Protein AF-A0A942FVD5-F1 (afdb_monomer)

pLDDT: mean 81.05, std 18.87, range [37.12, 98.31]

Foldseek 3Di:
DDDDDDPPPPPPPDFDDADPLVQVLLVLLVEGEPDDDQLHKDFDAPVLNLQCLPVNPVSNVVCVVVVRIDGRCVVVNVVSNVVSPSVVPCPPVSVVVSVVVNVVVVVPDPDDPVPPPPPVPPPPPPDCVVLVVPADPLSDPDDFQPPPDDDRNRRNVVVVVVVCVVVVDDPPDDDDDDCCPSVD

Solvent-accessible surface area (backbone atoms only — not comparable to full-atom values): 11339 Å² total; per-residue (Å²): 140,82,82,81,79,73,79,83,75,74,72,77,79,83,63,56,78,71,59,67,69,60,42,52,56,36,45,77,32,77,30,38,73,66,48,89,54,58,39,15,38,40,45,72,37,62,66,31,58,56,31,29,72,78,48,40,72,61,21,46,52,52,24,41,77,72,60,21,31,52,54,81,32,53,68,57,30,50,50,31,41,58,73,63,38,63,82,74,68,60,44,72,67,56,48,50,50,49,49,51,52,48,52,64,54,50,77,77,58,87,77,76,80,86,63,77,77,70,68,84,71,72,68,87,79,71,57,68,66,62,47,64,74,71,42,40,97,52,54,62,93,62,88,61,34,61,89,89,39,90,46,69,53,51,7,41,51,49,34,51,52,51,49,49,63,73,69,63,75,58,96,90,67,87,86,86,74,86,81,54,82,77,67,105

Mean predicted aligned error: 11.38 Å

Nearest PDB structures (foldseek):
  6bqc-assembly1_A-2  TM=9.038E-01  e=3.542E-11  Escherichia coli
  6gkz-assembly2_B-2  TM=8.652E-01  e=9.568E-02  Coptis japonica
  6gkv-assembly1_B  TM=5.492E-01  e=2.002E-02  Coptis japonica
  6gkz-assembly1_A  TM=6.086E-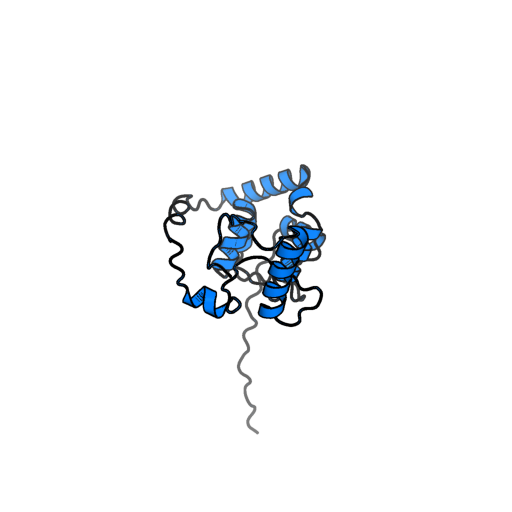01  e=5.913E-02  Coptis japonica
  7pak-assembly1_Q  TM=3.168E-01  e=5.720E+00  Mycoplasmoides pneumoniae M129

Structure (mmCIF, N/CA/C/O backbone):
data_AF-A0A942FVD5-F1
#
_entry.id   AF-A0A942FVD5-F1
#
loop_
_atom_site.group_PDB
_atom_site.id
_atom_site.type_symbol
_atom_site.label_atom_id
_atom_site.label_alt_id
_atom_site.label_comp_id
_atom_site.label_asym_id
_atom_site.label_entity_id
_atom_site.label_seq_id
_atom_site.pdbx_PDB_ins_code
_atom_site.Cartn_x
_atom_site.Cartn_y
_atom_site.Cartn_z
_atom_site.occupancy
_atom_site.B_iso_or_equiv
_atom_site.auth_seq_id
_atom_site.auth_comp_id
_atom_site.auth_asym_id
_atom_site.auth_atom_id
_atom_site.pdbx_PDB_model_num
ATOM 1 N N . MET A 1 1 ? -22.750 -18.520 -51.919 1.00 40.03 1 MET A N 1
ATOM 2 C CA . MET A 1 1 ? -21.520 -18.733 -51.126 1.00 40.03 1 MET A CA 1
ATOM 3 C C . MET A 1 1 ? -20.828 -17.390 -50.957 1.00 40.03 1 MET A C 1
ATOM 5 O O . MET A 1 1 ? -20.070 -17.007 -51.832 1.00 40.03 1 MET A O 1
ATOM 9 N N . ASN A 1 2 ? -21.139 -16.655 -49.885 1.00 37.12 2 ASN A N 1
ATOM 10 C CA . ASN A 1 2 ? -20.395 -15.452 -49.501 1.00 37.12 2 ASN A CA 1
ATOM 11 C C . ASN A 1 2 ? -19.504 -15.830 -48.321 1.00 37.12 2 ASN A C 1
ATOM 13 O O . ASN A 1 2 ? -20.011 -16.141 -47.244 1.00 37.12 2 ASN A O 1
ATOM 17 N N . ALA A 1 3 ? -18.194 -15.860 -48.553 1.00 46.66 3 ALA A N 1
ATOM 18 C CA . ALA A 1 3 ? -17.207 -16.009 -47.498 1.00 46.66 3 ALA A CA 1
ATOM 19 C C . ALA A 1 3 ? -17.216 -14.730 -46.650 1.00 46.66 3 ALA A C 1
ATOM 21 O O . ALA A 1 3 ? -16.972 -13.637 -47.160 1.00 46.66 3 ALA A O 1
ATOM 22 N N . LEU A 1 4 ? -17.548 -14.872 -45.368 1.00 46.91 4 LEU A N 1
ATOM 23 C CA . LEU A 1 4 ? -17.391 -13.819 -44.374 1.00 46.91 4 LEU A CA 1
ATOM 24 C C . LEU A 1 4 ? -15.889 -13.571 -44.205 1.00 46.91 4 LEU A C 1
ATOM 26 O O . LEU A 1 4 ? -15.156 -14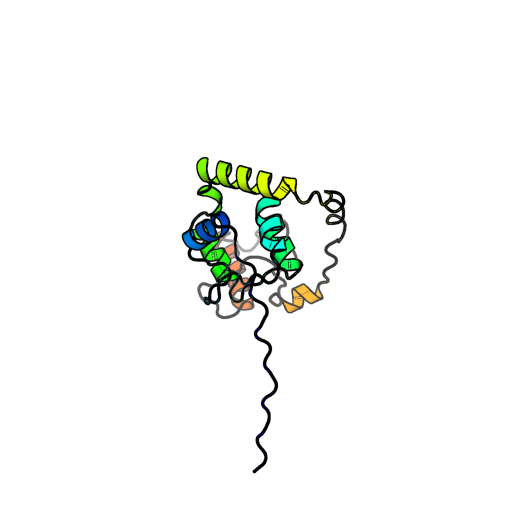.443 -43.745 1.00 46.91 4 LEU A O 1
ATOM 30 N N . VAL A 1 5 ? -15.432 -12.398 -44.633 1.00 51.31 5 VAL A N 1
ATOM 31 C CA . VAL A 1 5 ? -14.084 -11.903 -44.352 1.00 51.31 5 VAL A CA 1
ATOM 32 C C . VAL A 1 5 ? -14.036 -11.602 -42.857 1.00 51.31 5 VAL A C 1
ATOM 34 O O . VAL A 1 5 ? -14.655 -10.641 -42.401 1.00 51.31 5 VAL A O 1
ATOM 37 N N . GLU A 1 6 ? -13.354 -12.445 -42.081 1.00 51.94 6 GLU A N 1
ATOM 38 C CA . GLU A 1 6 ? -13.073 -12.127 -40.683 1.00 51.94 6 GLU A CA 1
ATOM 39 C C . GLU A 1 6 ? -12.233 -10.841 -40.610 1.00 51.94 6 GLU A C 1
ATOM 41 O O . GLU A 1 6 ? -11.267 -10.693 -41.369 1.00 51.94 6 GLU A O 1
ATOM 46 N N . PRO A 1 7 ? -12.572 -9.890 -39.722 1.00 54.78 7 PRO A N 1
ATOM 47 C CA . PRO A 1 7 ? -11.775 -8.690 -39.548 1.00 54.78 7 PRO A CA 1
ATOM 48 C C . PRO A 1 7 ? -10.376 -9.090 -39.082 1.00 54.78 7 PRO A C 1
ATOM 50 O O . PRO A 1 7 ? -10.216 -9.803 -38.091 1.00 54.78 7 PRO A O 1
ATOM 53 N N . ASN A 1 8 ? -9.374 -8.617 -39.821 1.00 50.22 8 ASN A N 1
ATOM 54 C CA . ASN A 1 8 ? -7.954 -8.771 -39.538 1.00 50.22 8 ASN A CA 1
ATOM 55 C C . ASN A 1 8 ? -7.665 -8.340 -38.087 1.00 50.22 8 ASN A C 1
ATOM 57 O O . ASN A 1 8 ? -7.538 -7.148 -37.799 1.00 50.22 8 ASN A O 1
ATOM 61 N N . ARG A 1 9 ? -7.625 -9.301 -37.154 1.00 56.75 9 ARG A N 1
ATOM 62 C CA . ARG A 1 9 ? -7.226 -9.061 -35.766 1.00 56.75 9 ARG A CA 1
ATOM 63 C C . ARG A 1 9 ? -5.734 -8.771 -35.783 1.00 56.75 9 ARG A C 1
ATOM 65 O O . ARG A 1 9 ? -4.917 -9.686 -35.757 1.00 56.75 9 ARG A O 1
ATOM 72 N N . VAL A 1 10 ? -5.390 -7.489 -35.856 1.00 57.34 10 VAL A N 1
ATOM 73 C CA . VAL A 1 10 ? -4.024 -7.017 -35.633 1.00 57.34 10 VAL A CA 1
ATOM 74 C C . VAL A 1 10 ? -3.590 -7.566 -34.276 1.00 57.34 10 VAL A C 1
ATOM 76 O O . VAL A 1 10 ? -4.219 -7.271 -33.259 1.00 57.34 10 VAL A O 1
ATOM 79 N N . ALA A 1 11 ? -2.573 -8.431 -34.273 1.00 59.69 11 ALA A N 1
ATOM 80 C CA . ALA A 1 11 ? -2.024 -8.974 -33.040 1.00 59.69 11 ALA A CA 1
ATOM 81 C C . ALA A 1 11 ? -1.648 -7.805 -32.113 1.00 59.69 11 ALA A C 1
ATOM 83 O O . ALA A 1 11 ? -1.104 -6.808 -32.603 1.00 59.69 11 ALA A O 1
ATOM 84 N N . PRO A 1 12 ? -1.946 -7.886 -30.804 1.00 61.91 12 PRO A N 1
ATOM 85 C CA . PRO A 1 12 ? -1.558 -6.832 -29.883 1.00 61.91 12 PRO A CA 1
ATOM 86 C C . PRO A 1 12 ? -0.047 -6.591 -30.000 1.00 61.91 12 PRO A C 1
ATOM 88 O O . PRO A 1 12 ? 0.708 -7.553 -30.195 1.00 61.91 12 PRO A O 1
ATOM 91 N N . PRO A 1 13 ? 0.404 -5.327 -29.926 1.00 67.81 13 PRO A N 1
ATOM 92 C CA . PRO A 1 13 ? 1.817 -5.007 -30.054 1.00 67.81 13 PRO A CA 1
ATOM 93 C C . PRO A 1 13 ? 2.631 -5.835 -29.058 1.00 67.81 13 PRO A C 1
ATOM 95 O O . PRO A 1 13 ? 2.217 -6.051 -27.915 1.00 67.81 13 PRO A O 1
ATOM 98 N N . ALA A 1 14 ? 3.784 -6.328 -29.511 1.00 80.44 14 ALA A N 1
ATOM 99 C CA . ALA A 1 14 ? 4.667 -7.124 -28.674 1.00 80.44 14 ALA A CA 1
ATOM 100 C C . ALA A 1 14 ? 5.055 -6.323 -27.423 1.00 80.44 14 ALA A C 1
ATOM 102 O O . ALA A 1 14 ? 5.514 -5.183 -27.521 1.00 80.44 14 ALA A O 1
ATOM 103 N N . ARG A 1 15 ? 4.863 -6.923 -26.244 1.00 87.31 15 ARG A N 1
ATOM 104 C CA . ARG A 1 15 ? 5.172 -6.257 -24.977 1.00 87.31 15 ARG A CA 1
ATOM 105 C C . ARG A 1 15 ? 6.680 -6.014 -24.844 1.00 87.31 15 ARG A C 1
ATOM 107 O O . ARG A 1 15 ? 7.475 -6.877 -25.240 1.00 87.31 15 ARG A O 1
ATOM 114 N N . PRO A 1 16 ? 7.086 -4.872 -24.264 1.00 92.56 16 PRO A N 1
ATOM 115 C CA . PRO A 1 16 ? 8.488 -4.576 -24.019 1.00 92.56 16 PRO A CA 1
ATOM 116 C C . PRO A 1 16 ? 9.088 -5.620 -23.077 1.00 92.56 16 PRO A C 1
ATOM 118 O O . PRO A 1 16 ? 8.464 -6.027 -22.099 1.00 92.56 16 PRO A O 1
ATOM 121 N N . GLN A 1 17 ? 10.306 -6.061 -23.380 1.00 93.31 17 GLN A N 1
ATOM 122 C CA . GLN A 1 17 ? 10.987 -7.088 -22.598 1.00 93.31 17 GLN A CA 1
ATOM 123 C C . GLN A 1 17 ? 11.731 -6.472 -21.405 1.00 93.31 17 GLN A C 1
ATOM 125 O O . GLN A 1 17 ? 12.344 -5.409 -21.555 1.00 93.31 17 GLN A O 1
ATOM 130 N N . PRO A 1 18 ? 11.713 -7.125 -20.230 1.00 93.00 18 PRO A N 1
ATOM 131 C CA . PRO A 1 18 ? 12.424 -6.639 -19.057 1.00 93.00 18 PRO A CA 1
ATOM 132 C C . PRO A 1 18 ? 13.946 -6.750 -19.239 1.00 93.00 18 PRO A C 1
ATOM 134 O O . PRO A 1 18 ? 14.435 -7.744 -19.782 1.00 93.00 18 PRO A O 1
ATOM 137 N N . PRO A 1 19 ? 14.729 -5.795 -18.708 1.00 91.31 19 PRO A N 1
ATOM 138 C CA . PRO A 1 19 ? 16.149 -6.005 -18.458 1.00 91.31 19 PRO A CA 1
ATOM 139 C C . PRO A 1 19 ? 16.369 -7.275 -17.627 1.00 91.31 19 PRO A C 1
ATOM 141 O O . PRO A 1 19 ? 15.632 -7.518 -16.667 1.00 91.31 19 PRO A O 1
ATOM 144 N N . LEU A 1 20 ? 17.410 -8.050 -17.955 1.00 87.69 20 LEU A N 1
ATOM 145 C CA . LEU A 1 20 ? 17.690 -9.353 -17.332 1.00 87.69 20 LEU A CA 1
ATOM 146 C C . LEU A 1 20 ? 17.700 -9.277 -15.799 1.00 87.69 20 LEU A C 1
ATOM 148 O O . LEU A 1 20 ? 17.115 -10.117 -15.128 1.00 87.69 20 LEU A O 1
ATOM 152 N N . LEU A 1 21 ? 18.286 -8.213 -15.250 1.00 84.38 21 LEU A N 1
ATOM 153 C CA . LEU A 1 21 ? 18.352 -7.972 -13.812 1.00 84.38 21 LEU A CA 1
ATOM 154 C C . LEU A 1 21 ? 16.969 -7.862 -13.149 1.00 84.38 21 LEU A C 1
ATOM 156 O O . LEU A 1 21 ? 16.758 -8.418 -12.074 1.00 84.38 21 LEU A O 1
ATOM 160 N N . LEU A 1 22 ? 16.027 -7.149 -13.778 1.00 88.88 22 LEU A N 1
ATOM 161 C CA . LEU A 1 22 ? 14.662 -7.025 -13.263 1.00 88.88 22 LEU A CA 1
ATOM 162 C C . LEU A 1 22 ? 13.908 -8.347 -13.403 1.00 88.88 22 LEU A C 1
ATOM 164 O O . LEU A 1 22 ? 13.191 -8.735 -12.481 1.00 88.88 22 LEU A O 1
ATOM 168 N N . ALA A 1 23 ? 14.102 -9.049 -14.521 1.00 91.75 23 ALA A N 1
ATOM 169 C CA . ALA A 1 23 ? 13.513 -10.363 -14.744 1.00 91.75 23 ALA A CA 1
ATOM 170 C C . ALA A 1 23 ? 13.969 -11.376 -13.682 1.00 91.75 23 ALA A C 1
ATOM 172 O O . ALA A 1 23 ? 13.131 -12.030 -13.068 1.00 91.75 23 ALA A O 1
ATOM 173 N N . GLU A 1 24 ? 15.274 -11.463 -13.415 1.00 88.56 24 GLU A N 1
ATOM 174 C CA . GLU A 1 24 ? 15.856 -12.352 -12.403 1.00 88.56 24 GLU A CA 1
ATOM 175 C C . GLU A 1 24 ? 15.389 -11.992 -10.988 1.00 88.56 24 GLU A C 1
ATOM 177 O O . GLU A 1 24 ? 14.999 -12.875 -10.220 1.00 88.56 24 GLU A O 1
ATOM 182 N N . LEU A 1 25 ? 15.380 -10.698 -10.642 1.00 86.06 25 LEU A N 1
ATOM 183 C CA . LEU A 1 25 ? 14.943 -10.236 -9.325 1.00 86.06 25 LEU A CA 1
ATOM 184 C C . LEU A 1 25 ? 13.472 -10.579 -9.075 1.00 86.06 25 LEU A C 1
ATOM 186 O O . LEU A 1 25 ? 13.153 -11.175 -8.043 1.00 86.06 25 LEU A O 1
ATOM 190 N N . ALA A 1 26 ? 12.592 -10.256 -10.025 1.00 90.81 26 ALA A N 1
ATOM 191 C CA . ALA A 1 26 ? 11.175 -10.582 -9.921 1.00 90.81 26 ALA A CA 1
ATOM 192 C C . ALA A 1 26 ? 10.969 -12.103 -9.857 1.00 90.81 26 ALA A C 1
ATOM 194 O O . ALA A 1 26 ? 10.281 -12.594 -8.956 1.00 90.81 26 ALA A O 1
ATOM 195 N N . ALA A 1 27 ? 11.634 -12.861 -10.740 1.00 92.50 27 ALA A N 1
ATOM 196 C CA . ALA A 1 27 ? 11.505 -14.315 -10.797 1.00 92.50 27 ALA A CA 1
ATOM 197 C C . ALA A 1 27 ? 11.952 -14.979 -9.490 1.00 92.50 27 ALA A C 1
ATOM 199 O O . ALA A 1 27 ? 11.296 -15.911 -9.024 1.00 92.50 27 ALA A O 1
ATOM 200 N N . SER A 1 28 ? 13.002 -14.458 -8.844 1.00 88.75 28 SER A N 1
ATOM 201 C CA . SER A 1 28 ? 13.451 -14.939 -7.531 1.00 88.75 28 SER A CA 1
ATOM 202 C C . SER A 1 28 ? 12.394 -14.771 -6.433 1.00 88.75 28 SER A C 1
ATOM 204 O O . SER A 1 28 ? 12.404 -15.519 -5.459 1.00 88.75 28 SER A O 1
ATOM 206 N N . CYS A 1 29 ? 11.455 -13.837 -6.612 1.00 90.50 29 CYS A N 1
ATOM 207 C CA . CYS A 1 29 ? 10.324 -13.606 -5.717 1.00 90.50 29 CYS A CA 1
ATOM 208 C C . CYS A 1 29 ? 9.064 -14.383 -6.133 1.00 90.50 29 CYS A C 1
ATOM 210 O O . CYS A 1 29 ? 8.062 -14.342 -5.425 1.00 90.50 29 CYS A O 1
ATOM 212 N N . GLY A 1 30 ? 9.097 -15.113 -7.252 1.00 93.31 30 GLY A N 1
ATOM 213 C CA . GLY A 1 30 ? 7.935 -15.811 -7.802 1.00 93.31 30 GLY A CA 1
ATOM 214 C C . GLY A 1 30 ? 6.964 -14.900 -8.560 1.00 93.31 30 GLY A C 1
ATOM 215 O O . GLY A 1 30 ? 5.783 -15.231 -8.637 1.00 93.31 30 GLY A O 1
ATOM 216 N N . VAL A 1 31 ? 7.455 -13.775 -9.090 1.00 95.62 31 VAL A N 1
ATOM 217 C CA . VAL A 1 31 ? 6.720 -12.835 -9.955 1.00 95.62 31 VAL A CA 1
ATOM 218 C C . VAL A 1 31 ? 7.444 -12.738 -11.297 1.00 95.62 31 VAL A C 1
ATOM 220 O O . VAL A 1 31 ? 8.670 -12.777 -11.347 1.00 95.62 31 VAL A O 1
ATOM 223 N N . ARG A 1 32 ? 6.725 -12.607 -12.408 1.00 96.75 32 ARG A N 1
ATOM 224 C CA . ARG A 1 32 ? 7.322 -12.406 -13.734 1.00 96.75 32 ARG A CA 1
ATOM 225 C C . ARG A 1 32 ? 6.851 -11.096 -14.345 1.00 96.75 32 ARG A C 1
ATOM 227 O O . ARG A 1 32 ? 5.730 -10.654 -14.123 1.00 96.75 32 ARG A O 1
ATOM 234 N N . PHE A 1 33 ? 7.715 -10.486 -15.149 1.00 96.19 33 PHE A N 1
ATOM 235 C CA . PHE A 1 33 ? 7.290 -9.452 -16.087 1.00 96.19 33 PHE A CA 1
ATOM 236 C C . PHE A 1 33 ? 6.738 -10.129 -17.340 1.00 96.19 33 PHE A C 1
ATOM 238 O O . PHE A 1 33 ? 7.401 -10.993 -17.912 1.00 96.19 33 PHE A O 1
ATOM 245 N N . ASN A 1 34 ? 5.547 -9.716 -17.763 1.00 96.06 34 ASN A N 1
ATOM 246 C CA . ASN A 1 34 ? 4.790 -10.259 -18.886 1.00 96.06 34 ASN A CA 1
ATOM 247 C C . ASN A 1 34 ? 4.535 -11.772 -18.789 1.00 96.06 34 ASN A C 1
ATOM 249 O O . ASN A 1 34 ? 4.501 -12.445 -19.815 1.00 96.06 34 ASN A O 1
ATOM 253 N N . GLY A 1 35 ? 4.383 -12.294 -17.569 1.00 94.94 35 GLY A N 1
ATOM 254 C CA . GLY A 1 35 ? 3.913 -13.658 -17.352 1.00 94.94 35 GLY A CA 1
ATOM 255 C C . GLY A 1 35 ? 2.388 -13.769 -17.416 1.00 94.94 35 GLY A C 1
ATOM 256 O O . GLY A 1 35 ? 1.687 -12.773 -17.618 1.00 94.94 35 GLY A O 1
ATOM 257 N N . ASP A 1 36 ? 1.901 -14.997 -17.253 1.00 95.56 36 ASP A N 1
ATOM 258 C CA . ASP A 1 36 ? 0.485 -15.348 -17.394 1.00 95.56 36 ASP A CA 1
ATOM 259 C C . ASP A 1 36 ? -0.232 -15.506 -16.045 1.00 95.56 36 ASP A C 1
ATOM 261 O O . ASP A 1 36 ? -1.448 -15.698 -16.015 1.00 95.56 36 ASP A O 1
ATOM 265 N N . ALA A 1 37 ? 0.490 -15.456 -14.917 1.00 97.69 37 ALA A N 1
ATOM 266 C CA . ALA A 1 37 ? -0.151 -15.559 -13.613 1.00 97.69 37 ALA A CA 1
ATOM 267 C C . ALA A 1 37 ? -0.887 -14.250 -13.261 1.00 97.69 37 ALA A C 1
ATOM 269 O O . ALA A 1 37 ? -0.408 -13.171 -13.611 1.00 97.69 37 ALA A O 1
ATOM 270 N N . PRO A 1 38 ? -1.992 -14.293 -12.492 1.00 97.81 38 PRO A N 1
ATOM 271 C CA . PRO A 1 38 ? -2.745 -13.084 -12.132 1.00 97.81 38 PRO A CA 1
ATOM 272 C C . PRO A 1 38 ? -1.923 -12.031 -11.368 1.00 97.81 38 PRO A C 1
ATOM 274 O O . PRO A 1 38 ? -2.219 -10.840 -11.418 1.00 97.81 38 PRO A O 1
ATOM 277 N N . TRP A 1 39 ? -0.880 -12.457 -10.653 1.00 97.81 39 TRP A N 1
ATOM 278 C CA . TRP A 1 39 ? 0.029 -11.585 -9.900 1.00 97.81 39 TRP A CA 1
ATOM 279 C C . TRP A 1 39 ? 1.272 -11.148 -10.695 1.00 97.81 39 TRP A C 1
ATOM 281 O O . TRP A 1 39 ? 2.152 -10.488 -10.135 1.00 97.81 39 TRP A O 1
ATOM 291 N N . ASP A 1 40 ? 1.394 -11.545 -11.964 1.00 97.75 40 ASP A N 1
ATOM 292 C CA . ASP A 1 40 ? 2.506 -11.135 -12.820 1.00 97.75 40 ASP A CA 1
ATOM 293 C C . ASP A 1 40 ? 2.311 -9.701 -13.331 1.00 97.75 40 ASP A C 1
ATOM 295 O O . ASP A 1 40 ? 1.201 -9.224 -13.569 1.00 97.75 40 ASP A O 1
ATOM 299 N N . ILE A 1 41 ? 3.428 -8.994 -13.501 1.00 97.44 41 ILE A N 1
ATOM 300 C CA . ILE A 1 41 ? 3.443 -7.589 -13.915 1.00 97.44 41 ILE A CA 1
ATOM 301 C C . ILE A 1 41 ? 3.292 -7.525 -15.432 1.00 97.44 41 ILE A C 1
ATOM 303 O O . ILE A 1 41 ? 4.179 -7.984 -16.153 1.00 97.44 41 ILE A O 1
ATOM 307 N N . ARG A 1 42 ? 2.228 -6.908 -15.946 1.00 96.88 42 ARG A N 1
ATOM 308 C CA . ARG A 1 42 ? 2.037 -6.684 -17.387 1.00 96.88 42 ARG A CA 1
ATOM 309 C C . ARG A 1 42 ? 2.559 -5.304 -17.752 1.00 96.88 42 ARG A C 1
ATOM 311 O O . ARG A 1 42 ? 2.028 -4.303 -17.288 1.00 96.88 42 ARG A O 1
ATOM 318 N N . VAL A 1 43 ? 3.613 -5.249 -18.563 1.00 97.38 43 VAL A N 1
ATOM 319 C CA . VAL A 1 43 ? 4.243 -3.984 -18.960 1.00 97.38 43 VAL A CA 1
ATOM 320 C C . VAL A 1 43 ? 3.732 -3.561 -20.326 1.00 97.38 43 VAL A C 1
ATOM 322 O O . VAL A 1 43 ? 3.810 -4.322 -21.291 1.00 97.38 43 VAL A O 1
ATOM 325 N N . HIS A 1 44 ? 3.248 -2.325 -20.395 1.00 95.19 44 HIS A N 1
ATOM 326 C CA . HIS A 1 44 ? 2.704 -1.709 -21.603 1.00 95.19 44 HIS A CA 1
ATOM 327 C C . HIS A 1 44 ? 3.732 -0.798 -22.279 1.00 95.19 44 HIS A C 1
ATOM 329 O O . HIS A 1 44 ? 3.762 -0.713 -23.503 1.00 95.19 44 HIS A O 1
ATOM 335 N N . ASP A 1 45 ? 4.624 -0.177 -21.496 1.00 94.94 45 ASP A N 1
ATOM 336 C CA . ASP A 1 45 ? 5.659 0.739 -21.989 1.00 94.94 45 ASP A CA 1
ATOM 337 C C . ASP A 1 45 ? 7.035 0.454 -21.350 1.00 94.94 45 ASP A C 1
ATOM 339 O O . ASP A 1 45 ? 7.177 0.336 -20.130 1.00 94.94 45 ASP A O 1
ATOM 343 N N . ALA A 1 46 ? 8.087 0.387 -22.175 1.00 93.50 46 ALA A N 1
ATOM 344 C CA . ALA A 1 46 ? 9.469 0.167 -21.738 1.00 93.50 46 ALA A CA 1
ATOM 345 C C . ALA A 1 46 ? 9.994 1.260 -20.783 1.00 93.50 46 ALA A C 1
ATOM 347 O O . ALA A 1 46 ? 10.929 1.017 -20.010 1.00 93.50 46 ALA A O 1
ATOM 348 N N . ALA A 1 47 ? 9.392 2.454 -20.792 1.00 92.62 47 ALA A N 1
ATOM 349 C CA . ALA A 1 47 ? 9.675 3.523 -19.842 1.00 92.62 47 ALA A CA 1
ATOM 350 C C . ALA A 1 47 ? 9.459 3.084 -18.383 1.00 92.62 47 ALA A C 1
ATOM 352 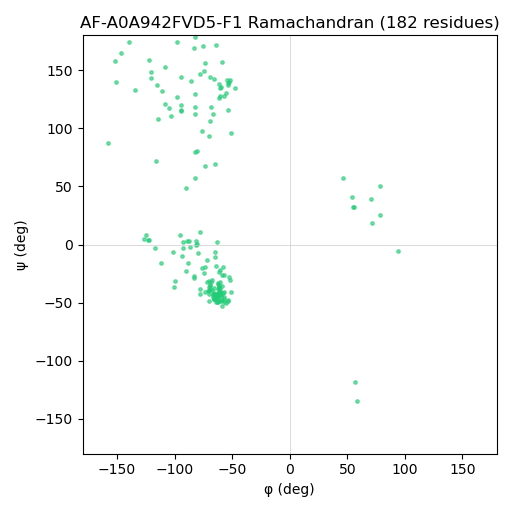O O . ALA A 1 47 ? 10.139 3.616 -17.498 1.00 92.62 47 ALA A O 1
ATOM 353 N N . ALA A 1 48 ? 8.593 2.092 -18.128 1.00 93.81 48 ALA A N 1
ATOM 354 C CA . ALA A 1 48 ? 8.415 1.491 -16.809 1.00 93.81 48 ALA A CA 1
ATOM 355 C C . ALA A 1 48 ? 9.745 0.963 -16.250 1.00 93.81 48 ALA A C 1
ATOM 357 O O . ALA A 1 48 ? 10.149 1.345 -15.154 1.00 93.81 48 ALA A O 1
ATOM 358 N N . TYR A 1 49 ? 10.491 0.169 -17.025 1.00 92.75 49 TYR A N 1
ATOM 359 C CA . TYR A 1 49 ? 11.763 -0.414 -16.579 1.00 92.75 49 TYR A CA 1
ATOM 360 C C . TYR A 1 49 ? 12.800 0.650 -16.236 1.00 92.75 49 TYR A C 1
ATOM 362 O O . TYR A 1 49 ? 13.466 0.568 -15.202 1.00 92.75 49 TYR A O 1
ATOM 370 N N . ARG A 1 50 ? 12.899 1.692 -17.070 1.00 88.88 50 ARG A N 1
ATOM 371 C CA . ARG A 1 50 ? 13.799 2.820 -16.812 1.00 88.88 50 ARG A CA 1
ATOM 372 C C . ARG A 1 50 ? 13.448 3.510 -15.496 1.00 88.88 50 ARG A C 1
ATOM 374 O O . ARG A 1 50 ? 14.350 3.826 -14.722 1.00 88.88 50 ARG A O 1
ATOM 381 N N . ARG A 1 51 ? 12.159 3.745 -15.223 1.00 86.69 51 ARG A N 1
ATOM 382 C CA . ARG A 1 51 ? 11.704 4.383 -13.977 1.00 86.69 51 ARG A CA 1
ATOM 383 C C . ARG A 1 51 ? 11.968 3.503 -12.760 1.00 86.69 51 ARG A C 1
ATOM 385 O O . ARG A 1 51 ? 12.487 4.011 -11.773 1.00 86.69 51 ARG A O 1
ATOM 392 N N . ILE A 1 52 ? 11.696 2.203 -12.855 1.00 87.94 52 ILE A N 1
ATOM 393 C CA . ILE A 1 52 ? 11.958 1.237 -11.778 1.00 87.94 52 ILE A CA 1
ATOM 394 C C . ILE A 1 52 ? 13.446 1.226 -11.416 1.00 87.94 52 ILE A C 1
ATOM 396 O O . ILE A 1 52 ? 13.796 1.335 -10.245 1.00 87.94 52 ILE A O 1
ATOM 400 N N . LEU A 1 53 ? 14.334 1.157 -12.411 1.00 84.06 53 LEU A N 1
ATOM 401 C CA . LEU A 1 53 ? 15.776 1.136 -12.163 1.00 84.06 53 LEU A CA 1
ATOM 402 C C . LEU A 1 53 ? 16.284 2.462 -11.581 1.00 84.06 53 LEU A C 1
ATOM 404 O O . LEU A 1 53 ? 17.065 2.452 -10.634 1.00 84.06 53 LEU A O 1
ATOM 408 N N . THR A 1 54 ? 15.860 3.600 -12.141 1.00 80.06 54 THR A N 1
ATOM 409 C CA . THR A 1 54 ? 16.412 4.927 -11.789 1.00 80.06 54 THR A CA 1
ATOM 410 C C . THR A 1 54 ? 15.800 5.550 -10.536 1.00 80.06 54 THR A C 1
ATOM 412 O O . THR A 1 54 ? 16.461 6.351 -9.881 1.00 80.06 54 THR A O 1
ATOM 415 N N . ARG A 1 55 ? 14.549 5.211 -10.198 1.00 78.69 55 ARG A N 1
ATOM 416 C CA . ARG A 1 55 ? 13.793 5.807 -9.080 1.00 78.69 55 ARG A CA 1
ATOM 417 C C . ARG A 1 55 ? 13.313 4.782 -8.047 1.00 78.69 55 ARG A C 1
ATOM 419 O O . ARG A 1 55 ? 12.598 5.152 -7.118 1.00 78.69 55 ARG A O 1
ATOM 426 N N . GLY A 1 56 ? 13.675 3.506 -8.194 1.00 81.50 56 GLY A N 1
ATOM 427 C CA . GLY A 1 56 ? 13.340 2.452 -7.235 1.00 81.50 56 GLY A CA 1
ATOM 428 C C . GLY A 1 56 ? 11.832 2.285 -7.020 1.00 81.50 56 GLY A C 1
ATOM 429 O O . GLY A 1 56 ? 11.052 2.274 -7.972 1.00 81.50 56 GLY A O 1
ATOM 430 N N . THR A 1 57 ? 11.421 2.168 -5.754 1.00 83.94 57 THR A N 1
ATOM 431 C CA . THR A 1 57 ? 10.021 1.949 -5.344 1.00 83.94 57 THR A CA 1
ATOM 432 C C . THR A 1 57 ? 9.090 3.088 -5.756 1.00 83.94 57 THR A C 1
ATOM 434 O O . THR A 1 57 ? 7.965 2.826 -6.174 1.00 83.94 57 THR A O 1
ATOM 437 N N . LEU A 1 58 ? 9.562 4.340 -5.717 1.00 81.06 58 LEU A N 1
ATOM 438 C CA . LEU A 1 58 ? 8.786 5.486 -6.191 1.00 81.06 58 LEU A CA 1
ATOM 439 C C . LEU A 1 58 ? 8.550 5.391 -7.702 1.00 81.06 58 LEU A C 1
ATOM 441 O O . LEU A 1 58 ? 7.423 5.531 -8.158 1.00 81.06 58 LEU A O 1
ATOM 445 N N . GLY A 1 59 ? 9.593 5.065 -8.472 1.00 83.62 59 GLY A N 1
ATOM 446 C CA . GLY A 1 59 ? 9.473 4.850 -9.916 1.00 83.62 59 GLY A CA 1
ATOM 447 C C . GLY A 1 59 ? 8.544 3.701 -10.289 1.00 83.62 59 GLY A C 1
ATOM 448 O O . GLY A 1 59 ? 7.846 3.790 -11.294 1.00 83.62 59 GLY A O 1
ATOM 449 N N . PHE A 1 60 ? 8.526 2.639 -9.481 1.00 91.19 60 PHE A N 1
ATOM 450 C CA . PHE A 1 60 ? 7.601 1.519 -9.631 1.00 91.19 60 PHE A CA 1
ATOM 451 C C . PHE A 1 60 ? 6.143 1.970 -9.453 1.00 91.19 60 PHE A C 1
ATOM 453 O O . PHE A 1 60 ? 5.325 1.712 -10.336 1.00 91.19 60 PHE A O 1
ATOM 460 N N . GLY A 1 61 ? 5.844 2.709 -8.377 1.00 90.75 61 GLY A N 1
ATOM 461 C CA . GLY A 1 61 ? 4.508 3.253 -8.105 1.00 90.75 61 GLY A CA 1
ATOM 462 C C . GLY A 1 61 ? 4.057 4.311 -9.118 1.00 90.75 61 GLY A C 1
ATOM 463 O O . GLY A 1 61 ? 2.970 4.201 -9.673 1.00 90.75 61 GLY A O 1
ATOM 464 N N . GLU A 1 62 ? 4.908 5.287 -9.445 1.00 90.12 62 GLU A N 1
ATOM 465 C CA . GLU A 1 62 ? 4.607 6.313 -10.458 1.00 90.12 62 GLU A CA 1
ATOM 466 C C . GLU A 1 62 ? 4.355 5.691 -11.838 1.00 90.12 62 GLU A C 1
ATOM 468 O O . GLU A 1 62 ? 3.493 6.149 -12.579 1.00 90.12 62 GLU A O 1
ATOM 473 N N . ALA A 1 63 ? 5.099 4.642 -12.209 1.00 93.31 63 ALA A N 1
ATOM 474 C CA . ALA A 1 63 ? 4.881 3.947 -13.474 1.00 93.31 63 ALA A CA 1
ATOM 475 C C . ALA A 1 63 ? 3.539 3.193 -13.517 1.00 93.31 63 ALA A C 1
ATOM 477 O O . ALA A 1 63 ? 2.964 3.085 -14.597 1.00 93.31 63 ALA A O 1
ATO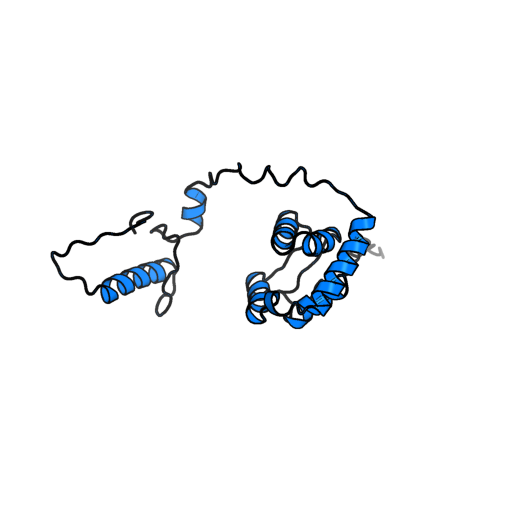M 478 N N . PHE A 1 64 ? 3.039 2.708 -12.374 1.00 96.50 64 PHE A N 1
ATOM 479 C CA . PHE A 1 64 ? 1.692 2.137 -12.267 1.00 96.50 64 PHE A CA 1
ATOM 480 C C . PHE A 1 64 ? 0.621 3.220 -12.405 1.00 96.50 64 PHE A C 1
ATOM 482 O O . PHE A 1 64 ? -0.295 3.081 -13.207 1.00 96.50 64 PHE A O 1
ATOM 489 N N . MET A 1 65 ? 0.774 4.328 -11.674 1.00 93.75 65 MET A N 1
ATOM 490 C CA . MET A 1 65 ? -0.153 5.465 -11.734 1.00 93.75 65 MET A CA 1
ATOM 491 C C . MET A 1 65 ? -0.256 6.061 -13.147 1.00 93.75 65 MET A C 1
ATOM 493 O O . MET A 1 65 ? -1.340 6.458 -13.563 1.00 93.75 65 MET A O 1
ATOM 497 N N . ASP A 1 66 ? 0.852 6.077 -13.896 1.00 95.31 66 ASP A N 1
ATOM 498 C CA . ASP A 1 66 ? 0.904 6.527 -15.294 1.00 95.31 66 ASP A CA 1
ATOM 499 C C . ASP A 1 66 ? 0.431 5.458 -16.308 1.00 95.31 66 ASP A C 1
ATOM 501 O O . ASP A 1 66 ? 0.476 5.699 -17.514 1.00 95.31 66 ASP A O 1
ATOM 505 N N . GLY A 1 67 ? 0.014 4.267 -15.860 1.00 95.69 67 GLY A N 1
ATOM 506 C CA . GLY A 1 67 ? -0.482 3.191 -16.727 1.00 95.69 67 GLY A CA 1
ATOM 507 C C . GLY A 1 67 ? 0.589 2.495 -17.576 1.00 95.69 67 GLY A C 1
ATOM 508 O O . GLY A 1 67 ? 0.266 1.834 -18.561 1.00 95.69 67 GLY A O 1
ATOM 509 N N . LEU A 1 68 ? 1.873 2.622 -17.225 1.00 96.62 68 LEU A N 1
ATOM 510 C CA . LEU A 1 68 ? 2.976 1.995 -17.970 1.00 96.62 68 LEU A CA 1
ATOM 511 C C . LEU A 1 68 ? 3.077 0.487 -17.697 1.00 96.62 68 LEU A C 1
ATOM 513 O O . LEU A 1 68 ? 3.691 -0.248 -18.475 1.00 96.62 68 LEU A O 1
ATOM 517 N N . TRP A 1 69 ? 2.492 0.030 -16.592 1.00 97.19 69 TRP A N 1
ATOM 518 C CA . TRP A 1 69 ? 2.303 -1.377 -16.265 1.00 97.19 69 TRP A CA 1
ATOM 519 C C . TRP A 1 69 ? 1.071 -1.559 -15.370 1.00 97.19 69 TRP A C 1
ATOM 521 O O . TRP A 1 69 ? 0.668 -0.626 -14.677 1.00 97.19 69 TRP A O 1
ATOM 531 N N . ASP A 1 70 ? 0.502 -2.763 -15.359 1.00 97.50 70 ASP A N 1
ATOM 532 C CA . ASP A 1 70 ? -0.567 -3.162 -14.440 1.00 97.50 70 ASP A CA 1
ATOM 533 C C . ASP A 1 70 ? -0.383 -4.599 -13.913 1.00 97.50 70 ASP A C 1
ATOM 535 O O . ASP A 1 70 ? 0.543 -5.318 -14.300 1.00 97.50 70 ASP A O 1
ATOM 539 N N . CYS A 1 71 ? -1.248 -4.998 -12.982 1.00 97.56 71 CYS A N 1
ATOM 540 C CA . CYS A 1 71 ? -1.311 -6.338 -12.405 1.00 97.56 71 CYS A CA 1
ATOM 541 C C . CYS A 1 71 ? -2.759 -6.622 -11.980 1.00 97.56 71 CYS A C 1
ATOM 543 O O . CYS A 1 71 ? -3.429 -5.727 -11.466 1.00 97.56 71 CYS A O 1
ATOM 545 N N . GLU A 1 72 ? -3.250 -7.842 -12.200 1.00 97.62 72 GLU A N 1
ATOM 546 C CA . GLU A 1 72 ? -4.630 -8.220 -11.863 1.00 97.62 72 GLU A CA 1
ATOM 547 C C . GLU A 1 72 ? -4.796 -8.485 -10.360 1.00 97.62 72 GLU A C 1
ATOM 549 O O . GLU A 1 72 ? -5.751 -8.021 -9.743 1.00 97.62 72 GLU A O 1
ATOM 554 N N . ARG A 1 73 ? -3.836 -9.189 -9.751 1.00 97.75 73 ARG A N 1
ATOM 555 C CA . ARG A 1 73 ? -3.798 -9.512 -8.317 1.00 97.75 73 ARG A CA 1
ATOM 556 C C . ARG A 1 73 ? -2.595 -8.855 -7.650 1.00 97.75 73 ARG A C 1
ATOM 558 O O . ARG A 1 73 ? -1.601 -9.498 -7.300 1.00 97.75 73 ARG A O 1
ATOM 565 N N . MET A 1 74 ? -2.688 -7.533 -7.508 1.00 96.44 74 MET A N 1
ATOM 566 C CA . MET A 1 74 ? -1.633 -6.691 -6.934 1.00 96.44 74 MET A CA 1
ATOM 567 C C . MET A 1 74 ? -1.317 -7.047 -5.470 1.00 96.44 74 MET A C 1
ATOM 569 O O . MET A 1 74 ? -0.160 -6.972 -5.053 1.00 96.44 74 MET A O 1
ATOM 573 N N . ASP A 1 75 ? -2.319 -7.483 -4.708 1.00 96.06 75 ASP A N 1
ATOM 574 C CA . ASP A 1 75 ? -2.193 -8.004 -3.344 1.00 96.06 75 ASP A CA 1
ATOM 575 C C . ASP A 1 75 ? -1.234 -9.205 -3.280 1.00 96.06 75 ASP A C 1
ATOM 577 O O . ASP A 1 75 ? -0.282 -9.222 -2.493 1.00 96.06 75 ASP A O 1
ATOM 581 N N . GLU A 1 76 ? -1.425 -10.180 -4.170 1.00 97.06 76 GLU A N 1
ATOM 582 C CA . GLU A 1 76 ? -0.573 -11.366 -4.257 1.00 97.06 76 GLU A CA 1
ATOM 583 C C . GLU A 1 76 ? 0.829 -11.034 -4.781 1.00 97.06 76 GLU A C 1
ATOM 585 O O . GLU A 1 76 ? 1.820 -11.595 -4.302 1.00 97.06 76 GLU A O 1
ATOM 590 N N . MET A 1 77 ? 0.933 -10.093 -5.724 1.00 96.06 77 MET A N 1
ATOM 591 C CA . MET A 1 77 ? 2.215 -9.598 -6.226 1.00 96.06 77 MET A CA 1
ATOM 592 C C . MET A 1 77 ? 3.050 -9.004 -5.084 1.00 96.06 77 MET A C 1
ATOM 594 O O . MET A 1 77 ? 4.189 -9.426 -4.867 1.00 96.06 77 MET A O 1
ATOM 598 N N . PHE A 1 78 ? 2.492 -8.070 -4.306 1.00 93.75 78 PHE A N 1
ATOM 599 C CA . PHE A 1 78 ? 3.209 -7.483 -3.173 1.00 93.75 78 PHE A CA 1
ATOM 600 C C . PHE A 1 78 ? 3.487 -8.502 -2.070 1.00 93.75 78 PHE A C 1
ATOM 602 O O . PHE A 1 78 ? 4.590 -8.490 -1.524 1.00 93.75 78 PHE A O 1
ATOM 609 N N . HIS A 1 79 ? 2.566 -9.430 -1.785 1.00 93.62 79 HIS A N 1
ATOM 610 C CA . HIS A 1 79 ? 2.828 -10.524 -0.846 1.00 93.62 79 HIS A CA 1
ATOM 611 C C . HIS A 1 79 ? 4.102 -11.292 -1.224 1.00 93.62 79 HIS A C 1
ATOM 613 O O . HIS A 1 79 ? 4.971 -11.512 -0.381 1.00 93.62 79 HIS A O 1
ATOM 619 N N . ARG A 1 80 ? 4.249 -11.659 -2.501 1.00 92.81 80 ARG A N 1
ATOM 620 C CA . ARG A 1 80 ? 5.410 -12.395 -3.024 1.00 92.81 80 ARG A CA 1
ATOM 621 C C . ARG A 1 80 ? 6.701 -11.578 -2.960 1.00 92.81 80 ARG A C 1
ATOM 623 O O . ARG A 1 80 ? 7.715 -12.079 -2.470 1.00 92.81 80 ARG A O 1
ATOM 630 N N . LEU A 1 81 ? 6.651 -10.318 -3.396 1.00 88.31 81 LEU A N 1
ATOM 631 C CA . LEU A 1 81 ? 7.801 -9.405 -3.380 1.00 88.31 81 LEU A CA 1
ATOM 632 C C . LEU A 1 81 ? 8.301 -9.126 -1.950 1.00 88.31 81 LEU A C 1
ATOM 634 O O . LEU A 1 81 ? 9.508 -9.149 -1.698 1.00 88.31 81 LEU A O 1
ATOM 638 N N . LEU A 1 82 ? 7.383 -8.911 -1.002 1.00 85.94 82 LEU A N 1
ATOM 639 C CA . LEU A 1 82 ? 7.709 -8.587 0.390 1.00 85.94 82 LEU A CA 1
ATOM 640 C C . LEU A 1 82 ? 8.124 -9.824 1.196 1.00 85.94 82 LEU A C 1
ATOM 642 O O . LEU A 1 82 ? 9.069 -9.759 1.983 1.00 85.94 82 LEU A O 1
ATOM 646 N N . ARG A 1 83 ? 7.479 -10.980 0.979 1.00 82.69 83 ARG A N 1
ATOM 647 C CA . ARG A 1 83 ? 7.792 -12.227 1.701 1.00 82.69 83 ARG A CA 1
ATOM 648 C C . ARG A 1 83 ? 9.217 -12.712 1.444 1.00 82.69 83 ARG A C 1
ATOM 650 O O . ARG A 1 83 ? 9.842 -13.270 2.343 1.00 82.69 83 ARG A O 1
ATOM 657 N N . GLN A 1 84 ? 9.739 -12.501 0.238 1.00 68.38 84 GLN A N 1
ATOM 658 C CA . GLN A 1 84 ? 11.096 -12.916 -0.130 1.00 68.38 84 GLN A CA 1
ATOM 659 C C . GLN A 1 84 ? 12.181 -11.872 0.191 1.00 68.38 84 GLN A C 1
ATOM 661 O O . GLN A 1 84 ? 13.353 -12.126 -0.100 1.00 68.38 84 GLN A O 1
ATOM 666 N N . ARG A 1 85 ? 11.821 -10.735 0.816 1.00 63.25 85 ARG A N 1
ATOM 667 C CA . ARG A 1 85 ? 12.705 -9.580 1.061 1.00 63.25 85 ARG A CA 1
ATOM 668 C C . ARG A 1 85 ? 13.505 -9.186 -0.186 1.00 63.25 85 ARG A C 1
ATOM 670 O O . ARG A 1 85 ? 14.743 -9.193 -0.179 1.00 63.25 85 ARG A O 1
ATOM 677 N N . ALA A 1 86 ? 12.802 -8.882 -1.279 1.00 56.78 86 ALA A N 1
ATOM 678 C CA . ALA A 1 86 ? 13.423 -8.424 -2.527 1.00 56.78 86 ALA A CA 1
ATOM 679 C C . ALA A 1 86 ? 14.368 -7.217 -2.315 1.00 56.78 86 ALA A C 1
ATOM 681 O O . ALA A 1 86 ? 15.359 -7.063 -3.027 1.00 56.78 86 ALA A O 1
ATOM 682 N N . ASP A 1 87 ? 14.093 -6.407 -1.291 1.00 54.62 87 ASP A N 1
ATOM 683 C CA . ASP A 1 87 ? 14.878 -5.269 -0.810 1.00 54.62 87 ASP A CA 1
ATOM 684 C C . ASP A 1 87 ? 16.217 -5.665 -0.150 1.00 54.62 87 ASP A C 1
ATOM 686 O O . ASP A 1 87 ? 17.223 -4.974 -0.327 1.00 54.62 87 ASP A O 1
ATOM 690 N N . VAL A 1 88 ? 16.276 -6.804 0.553 1.00 48.91 88 VAL A N 1
ATOM 691 C CA . VAL A 1 88 ? 17.470 -7.265 1.297 1.00 48.91 88 VAL A CA 1
ATOM 692 C C . VAL A 1 88 ? 18.407 -8.133 0.443 1.00 48.91 88 VAL A C 1
ATOM 694 O O . VAL A 1 88 ? 19.605 -8.202 0.715 1.00 48.91 88 VAL A O 1
ATOM 697 N N . ARG A 1 89 ? 17.914 -8.758 -0.635 1.00 50.62 89 ARG A N 1
ATOM 698 C CA . ARG A 1 89 ? 18.729 -9.614 -1.529 1.00 50.62 89 ARG A CA 1
ATOM 699 C C . ARG A 1 89 ? 19.560 -8.865 -2.576 1.00 50.62 89 ARG A C 1
ATOM 701 O O . ARG A 1 89 ? 20.270 -9.495 -3.363 1.00 50.62 89 ARG A O 1
ATOM 708 N N . LEU A 1 90 ? 19.550 -7.534 -2.573 1.00 53.22 90 LEU A N 1
ATOM 709 C CA . LEU A 1 90 ? 20.470 -6.720 -3.373 1.00 53.22 90 LEU A CA 1
ATOM 710 C C . LEU A 1 90 ? 21.887 -6.754 -2.769 1.00 53.22 90 LEU A C 1
ATOM 712 O O . LEU A 1 90 ? 22.394 -5.749 -2.264 1.00 53.22 90 LEU A O 1
ATOM 716 N N . GLY A 1 91 ? 22.530 -7.926 -2.820 1.00 52.12 91 GLY A N 1
ATOM 717 C CA . GLY A 1 91 ? 23.954 -8.097 -2.541 1.00 52.12 91 GLY A CA 1
ATOM 718 C C . GLY A 1 91 ? 24.814 -7.242 -3.480 1.00 52.12 91 GLY A C 1
ATOM 719 O O . GLY A 1 91 ? 24.379 -6.864 -4.572 1.00 52.12 91 GLY A O 1
ATOM 720 N N . GLY A 1 92 ? 26.044 -6.925 -3.059 1.00 56.47 92 GLY A N 1
ATOM 721 C CA . GLY A 1 92 ? 26.915 -5.933 -3.713 1.00 56.47 92 GLY A CA 1
ATOM 722 C C . GLY A 1 92 ? 27.118 -6.128 -5.223 1.00 56.47 92 GLY A C 1
ATOM 723 O O . GLY A 1 92 ? 27.220 -5.149 -5.957 1.00 56.47 92 GLY A O 1
ATOM 724 N N . TRP A 1 93 ? 27.075 -7.370 -5.710 1.00 56.84 93 TRP A N 1
ATOM 725 C CA . TRP A 1 93 ? 27.188 -7.692 -7.136 1.00 56.84 93 TRP A CA 1
ATOM 726 C C . TRP A 1 93 ? 25.962 -7.274 -7.965 1.00 56.84 93 TRP A C 1
ATOM 728 O O . TRP A 1 93 ? 26.103 -6.741 -9.065 1.00 56.84 93 TRP A O 1
ATOM 738 N N . ASN A 1 94 ? 24.752 -7.436 -7.420 1.00 59.38 94 ASN A N 1
ATOM 739 C CA . ASN A 1 94 ? 23.517 -6.991 -8.072 1.00 59.38 94 ASN A CA 1
ATOM 740 C C . ASN A 1 94 ? 23.402 -5.467 -8.052 1.00 59.38 94 ASN A C 1
ATOM 742 O O . ASN A 1 94 ? 22.907 -4.892 -9.014 1.00 59.38 94 ASN A O 1
ATOM 746 N N . ARG A 1 95 ? 23.931 -4.808 -7.009 1.00 59.59 95 ARG A N 1
ATOM 747 C CA . ARG A 1 95 ? 24.069 -3.342 -6.962 1.00 59.59 95 ARG A CA 1
ATOM 748 C C . ARG A 1 95 ? 25.048 -2.826 -8.013 1.00 59.59 95 ARG A C 1
ATOM 750 O O . ARG A 1 95 ? 24.745 -1.834 -8.663 1.00 59.59 95 ARG A O 1
ATOM 757 N N . LEU A 1 96 ? 26.179 -3.508 -8.212 1.00 63.78 96 LEU A N 1
ATOM 758 C CA . LEU A 1 96 ? 27.145 -3.166 -9.259 1.00 63.78 96 LEU A CA 1
ATOM 759 C C . LEU A 1 96 ? 26.543 -3.350 -10.660 1.00 63.78 96 LEU A C 1
ATOM 761 O O . LEU A 1 96 ? 26.697 -2.472 -11.502 1.00 63.78 96 LEU A O 1
ATOM 765 N N . ARG A 1 97 ? 25.798 -4.438 -10.903 1.00 63.78 97 ARG A N 1
ATOM 766 C CA . ARG A 1 97 ? 25.048 -4.632 -12.158 1.00 63.78 97 ARG A CA 1
ATOM 767 C C . ARG A 1 97 ? 23.966 -3.573 -12.361 1.00 63.78 97 ARG A C 1
ATOM 769 O O . ARG A 1 97 ? 23.858 -3.043 -13.459 1.00 63.78 97 ARG A O 1
ATOM 776 N N . LEU A 1 98 ? 23.222 -3.223 -11.309 1.00 66.31 98 LEU A N 1
ATOM 777 C CA . LEU A 1 98 ? 22.270 -2.107 -11.327 1.00 66.31 98 LEU A CA 1
ATOM 778 C C . LEU A 1 98 ? 22.978 -0.807 -11.712 1.00 66.31 98 LEU A C 1
ATOM 780 O O . LEU A 1 98 ? 22.500 -0.101 -12.585 1.00 66.31 98 LEU A O 1
ATOM 784 N N . LEU A 1 99 ? 24.132 -0.517 -11.105 1.00 65.31 99 LEU A N 1
ATOM 785 C CA . LEU A 1 99 ? 24.922 0.678 -11.389 1.00 65.31 99 LEU A CA 1
ATOM 786 C C . LEU A 1 99 ? 25.411 0.703 -12.844 1.00 65.31 99 LEU A C 1
ATOM 788 O O . LEU A 1 99 ? 25.333 1.741 -13.490 1.00 65.31 99 LEU A O 1
ATOM 792 N N . LEU A 1 100 ? 25.879 -0.429 -13.374 1.00 70.25 100 LEU A N 1
ATOM 793 C CA . LEU A 1 100 ? 26.331 -0.550 -14.763 1.00 70.25 100 LEU A CA 1
ATOM 794 C C . LEU A 1 100 ? 25.178 -0.395 -15.765 1.00 70.25 100 LEU A C 1
ATOM 796 O O . LEU A 1 100 ? 25.333 0.316 -16.754 1.00 70.25 100 LEU A O 1
ATOM 800 N N . GLU A 1 101 ? 24.015 -0.994 -15.502 1.00 65.12 101 GLU A N 1
ATOM 801 C CA . GLU A 1 101 ? 22.815 -0.816 -16.332 1.00 65.12 101 GLU A CA 1
ATOM 802 C C . GLU A 1 101 ? 22.269 0.616 -16.239 1.00 65.12 101 GLU A C 1
ATOM 804 O O . GLU A 1 101 ? 21.890 1.214 -17.245 1.00 65.12 101 GLU A O 1
ATOM 809 N N . LEU A 1 102 ? 22.298 1.219 -15.049 1.00 64.25 102 LEU A N 1
ATOM 810 C CA . LEU A 1 102 ? 21.956 2.625 -14.847 1.00 64.25 102 LEU A CA 1
ATOM 811 C C . LEU A 1 102 ? 22.901 3.549 -15.607 1.00 64.25 102 LEU A C 1
ATOM 813 O O . LEU A 1 102 ? 22.430 4.469 -16.264 1.00 64.25 102 LEU A O 1
ATOM 817 N N . LEU A 1 103 ? 24.211 3.300 -15.568 1.00 65.25 103 LEU A N 1
ATOM 818 C CA . LEU A 1 103 ? 25.198 4.049 -16.346 1.00 65.25 103 LEU A CA 1
ATOM 819 C C . LEU A 1 103 ? 24.951 3.879 -17.850 1.00 65.25 103 LEU A C 1
ATOM 821 O O . LEU A 1 103 ? 24.924 4.869 -18.578 1.00 65.25 103 LEU A O 1
ATOM 825 N N . ARG A 1 104 ? 24.673 2.653 -18.309 1.00 65.31 104 ARG A N 1
ATOM 826 C CA . ARG A 1 104 ? 24.343 2.348 -19.709 1.00 65.31 104 ARG A CA 1
ATOM 827 C C . ARG A 1 104 ? 23.082 3.074 -20.189 1.00 65.31 104 ARG A C 1
ATOM 829 O O . ARG A 1 104 ? 23.067 3.586 -21.306 1.00 65.31 104 ARG A O 1
ATOM 836 N N . HIS A 1 105 ? 22.040 3.140 -19.362 1.00 57.34 105 HIS A N 1
ATOM 837 C CA . HIS A 1 105 ? 20.779 3.804 -19.702 1.00 57.34 105 HIS A CA 1
ATOM 838 C C . HIS A 1 105 ? 20.803 5.327 -19.482 1.00 57.34 105 HIS A C 1
ATOM 840 O O . HIS A 1 105 ? 20.115 6.055 -20.199 1.00 57.34 105 HIS A O 1
ATOM 846 N N . SER A 1 106 ? 21.603 5.820 -18.534 1.00 56.16 106 SER A N 1
ATOM 847 C CA . SER A 1 106 ? 21.772 7.251 -18.236 1.00 56.16 106 SER A CA 1
ATOM 848 C C . SER A 1 106 ? 22.533 7.982 -19.346 1.00 56.16 106 SER A C 1
ATOM 850 O O . SER A 1 106 ? 22.211 9.125 -19.664 1.00 56.16 106 SER A O 1
ATOM 852 N N . LEU A 1 107 ? 23.459 7.297 -20.029 1.00 53.84 107 LEU A N 1
ATOM 853 C CA . LEU A 1 107 ? 24.220 7.863 -21.151 1.00 53.84 107 LEU A CA 1
ATOM 854 C C . LEU A 1 107 ? 23.366 8.222 -22.385 1.00 53.84 107 LEU A C 1
ATOM 856 O O . LEU A 1 107 ? 23.864 8.916 -23.266 1.00 53.84 107 LEU A O 1
ATOM 860 N N . PHE A 1 108 ? 22.087 7.819 -22.447 1.00 51.53 108 PHE A N 1
ATOM 861 C CA . PHE A 1 108 ? 21.212 8.086 -23.599 1.00 51.53 108 PHE A CA 1
ATOM 862 C C . PHE A 1 108 ? 19.867 8.760 -23.278 1.00 51.53 108 PHE A C 1
ATOM 864 O O . PHE A 1 108 ? 19.062 8.942 -24.192 1.00 51.53 108 PHE A O 1
ATOM 871 N N . ASN A 1 109 ? 19.577 9.161 -22.031 1.00 43.34 109 ASN A N 1
ATOM 872 C CA . ASN A 1 109 ? 18.348 9.923 -21.765 1.00 43.34 109 ASN A CA 1
ATOM 873 C C . ASN A 1 109 ? 18.392 10.766 -20.476 1.00 43.34 109 ASN A C 1
ATOM 875 O O . ASN A 1 109 ? 17.941 10.344 -19.410 1.00 43.34 109 ASN A O 1
ATOM 879 N N . LEU A 1 110 ? 18.892 11.998 -20.595 1.00 45.97 110 LEU A N 1
ATOM 880 C CA . LEU A 1 110 ? 18.805 13.036 -19.568 1.00 45.97 110 LEU A CA 1
ATOM 881 C C . LEU A 1 110 ? 17.439 13.739 -19.648 1.00 45.97 110 LEU A C 1
ATOM 883 O O . LEU A 1 110 ? 17.334 14.836 -20.195 1.00 45.97 110 LEU A O 1
ATOM 887 N N . GLN A 1 111 ? 16.381 13.139 -19.097 1.00 38.78 111 GLN A N 1
ATOM 888 C CA . GLN A 1 111 ? 15.152 13.893 -18.822 1.00 38.78 111 GLN A CA 1
ATOM 889 C C . GLN A 1 111 ? 15.135 14.413 -17.382 1.00 38.78 111 GLN A C 1
ATOM 891 O O . GLN A 1 111 ? 15.217 13.671 -16.406 1.00 38.78 111 GLN A O 1
ATOM 896 N N . SER A 1 112 ? 15.056 15.742 -17.313 1.00 46.00 112 SER A N 1
ATOM 897 C CA . SER A 1 112 ? 15.288 16.628 -16.176 1.00 46.00 112 SER A CA 1
ATOM 898 C C . SER A 1 112 ? 14.521 16.283 -14.896 1.00 46.00 112 SER A C 1
ATOM 900 O O . SER A 1 112 ? 13.317 16.031 -14.917 1.00 46.00 112 SER A O 1
ATOM 902 N N . THR A 1 113 ? 15.196 16.466 -13.765 1.00 47.22 113 THR A N 1
ATOM 903 C CA . THR A 1 113 ? 14.714 16.413 -12.372 1.00 47.22 113 THR A CA 1
ATOM 904 C C . THR A 1 113 ? 13.668 17.480 -12.000 1.00 47.22 113 THR A C 1
ATOM 906 O O . THR A 1 113 ? 13.202 17.522 -10.863 1.00 47.22 113 THR A O 1
ATOM 909 N N . ARG A 1 114 ? 13.235 18.329 -12.942 1.00 45.03 114 ARG A N 1
ATOM 910 C CA . ARG A 1 114 ? 12.453 19.553 -12.677 1.00 45.03 114 ARG A CA 1
ATOM 911 C C . ARG A 1 114 ? 10.954 19.344 -12.381 1.00 45.03 114 ARG A C 1
ATOM 913 O O . ARG A 1 114 ? 10.215 20.319 -12.342 1.00 45.03 114 ARG A O 1
ATOM 920 N N . ARG A 1 115 ? 10.488 18.108 -12.159 1.00 46.69 115 ARG A N 1
ATOM 921 C CA . ARG A 1 115 ? 9.080 17.801 -11.810 1.00 46.69 115 ARG A CA 1
ATOM 922 C C . ARG A 1 115 ? 8.870 17.164 -10.430 1.00 46.69 115 ARG A C 1
ATOM 924 O O . ARG A 1 115 ? 7.728 16.996 -10.029 1.00 46.69 115 ARG A O 1
ATOM 931 N N . ALA A 1 116 ? 9.933 16.879 -9.673 1.00 45.31 116 ALA A N 1
ATOM 932 C CA . ALA A 1 116 ? 9.816 16.228 -8.360 1.00 45.31 116 ALA A CA 1
ATOM 933 C C . ALA A 1 116 ? 9.228 17.129 -7.251 1.00 45.31 116 ALA A C 1
ATOM 935 O O . ALA A 1 116 ? 8.834 16.628 -6.205 1.00 45.31 116 ALA A O 1
ATOM 936 N N . TYR A 1 117 ? 9.140 18.445 -7.473 1.00 40.38 117 TYR A N 1
ATOM 937 C CA . TYR A 1 117 ? 8.665 19.403 -6.467 1.00 40.38 117 TYR A CA 1
ATOM 938 C C . TYR A 1 117 ? 7.154 19.708 -6.550 1.00 40.38 117 TYR A C 1
ATOM 940 O O . TYR A 1 117 ? 6.609 20.321 -5.645 1.00 40.38 117 TYR A O 1
ATOM 948 N N . GLN A 1 118 ? 6.445 19.263 -7.597 1.00 44.22 118 GLN A N 1
ATOM 949 C CA . GLN A 1 118 ? 5.011 19.572 -7.777 1.00 44.22 118 GLN A CA 1
ATOM 950 C C . GLN A 1 118 ? 4.050 18.602 -7.063 1.00 44.22 118 GLN A C 1
ATOM 952 O O . GLN A 1 118 ? 2.840 18.792 -7.121 1.00 44.22 118 GLN A O 1
ATOM 957 N N . VAL A 1 119 ? 4.557 17.566 -6.387 1.00 47.59 119 VAL A N 1
ATOM 958 C CA . VAL A 1 119 ? 3.718 16.520 -5.763 1.00 47.59 119 VAL A CA 1
ATOM 959 C C . VAL A 1 119 ? 3.297 16.882 -4.328 1.00 47.59 119 VAL A C 1
ATOM 961 O O . VAL A 1 119 ? 2.334 16.326 -3.815 1.00 47.59 119 VAL A O 1
ATOM 964 N N . GLY A 1 120 ? 3.953 17.863 -3.696 1.00 47.28 120 GLY A N 1
ATOM 965 C CA . GLY A 1 120 ? 3.700 18.256 -2.302 1.00 47.28 120 GLY A CA 1
ATOM 966 C C . GLY A 1 120 ? 2.501 19.182 -2.053 1.00 47.28 120 GLY A C 1
ATOM 967 O O . GLY A 1 120 ? 2.259 19.523 -0.903 1.00 47.28 120 GLY A O 1
ATOM 968 N N . GLU A 1 121 ? 1.757 19.593 -3.087 1.00 43.09 121 GLU A N 1
ATOM 969 C CA . GLU A 1 121 ? 0.662 20.579 -2.967 1.00 43.09 121 GLU A CA 1
ATOM 970 C C . GLU A 1 121 ? -0.708 20.094 -3.470 1.00 43.09 121 GLU A C 1
ATOM 972 O O . GLU A 1 121 ? -1.682 20.847 -3.414 1.00 43.09 121 GLU A O 1
ATOM 977 N N . ARG A 1 122 ? -0.847 18.827 -3.888 1.00 49.75 122 ARG A N 1
ATOM 978 C CA . ARG A 1 122 ? -2.178 18.201 -3.983 1.00 49.75 122 ARG A CA 1
ATOM 979 C C . ARG A 1 122 ? -2.588 17.753 -2.590 1.00 49.75 122 ARG A C 1
ATOM 981 O O . ARG A 1 122 ? -2.398 16.606 -2.201 1.00 49.75 122 ARG A O 1
ATOM 988 N N . HIS A 1 123 ? -3.073 18.726 -1.834 1.00 53.53 123 HIS A N 1
ATOM 989 C CA . HIS A 1 123 ? -3.703 18.531 -0.543 1.00 53.53 123 HIS A CA 1
ATOM 990 C C . HIS A 1 123 ? -4.737 17.402 -0.656 1.00 53.53 123 HIS A C 1
ATOM 992 O O . HIS A 1 123 ? -5.483 17.342 -1.635 1.00 53.53 123 HIS A O 1
ATOM 998 N N . TYR A 1 124 ? -4.729 16.495 0.324 1.00 51.28 124 TYR A N 1
ATOM 999 C CA . TYR A 1 124 ? -5.723 15.441 0.515 1.00 51.28 124 TYR A CA 1
ATOM 1000 C C . TYR A 1 124 ? -7.083 16.066 0.848 1.00 51.28 124 TYR A C 1
ATOM 1002 O O . TYR A 1 124 ? -7.565 15.956 1.967 1.00 51.28 124 TYR A O 1
ATOM 1010 N N . ASP A 1 125 ? -7.692 16.730 -0.127 1.00 54.97 125 ASP A N 1
ATOM 1011 C CA . ASP A 1 125 ? -9.095 17.135 -0.085 1.00 54.97 125 ASP A CA 1
ATOM 1012 C C . ASP A 1 125 ? -9.940 16.005 -0.689 1.00 54.97 125 ASP A C 1
ATOM 1014 O O . ASP A 1 125 ? -10.715 16.174 -1.628 1.00 54.97 125 ASP A O 1
ATOM 1018 N N . ILE A 1 126 ? -9.671 14.785 -0.216 1.00 68.94 126 ILE A N 1
ATOM 1019 C CA . ILE A 1 126 ? -10.548 13.649 -0.454 1.00 68.94 126 ILE A CA 1
ATOM 1020 C C . ILE A 1 126 ? -11.639 13.783 0.602 1.00 68.94 126 ILE A C 1
ATOM 1022 O O . ILE A 1 126 ? -11.356 13.700 1.798 1.00 68.94 126 ILE A O 1
ATOM 1026 N N . GLY A 1 127 ? -12.854 14.077 0.144 1.00 77.88 127 GLY A N 1
ATOM 1027 C CA . GLY A 1 127 ? -14.005 14.290 1.006 1.00 77.88 127 GLY A CA 1
ATOM 1028 C C . GLY A 1 127 ? -14.391 13.040 1.797 1.00 77.88 127 GLY A C 1
ATOM 1029 O O . GLY A 1 127 ? -13.889 11.933 1.579 1.00 77.88 127 GLY A O 1
ATOM 1030 N N . ASN A 1 128 ? -15.322 13.223 2.736 1.00 85.25 128 ASN A N 1
ATOM 1031 C CA . ASN A 1 128 ? -15.858 12.114 3.526 1.00 85.25 128 ASN A CA 1
ATOM 1032 C C . ASN A 1 128 ? -16.621 11.095 2.664 1.00 85.25 128 ASN A C 1
ATOM 1034 O O . ASN A 1 128 ? -16.771 9.954 3.073 1.00 85.25 128 ASN A O 1
ATOM 1038 N N . ASP A 1 129 ? -17.040 11.479 1.458 1.00 91.00 129 ASP A N 1
ATOM 1039 C CA . ASP A 1 129 ? -17.723 10.631 0.482 1.00 91.00 129 ASP A CA 1
ATOM 1040 C C . ASP A 1 129 ? -16.915 9.378 0.116 1.00 91.00 129 ASP A C 1
ATOM 1042 O O . ASP A 1 129 ? -17.461 8.277 0.047 1.00 91.00 129 ASP A O 1
ATOM 1046 N N . VAL A 1 130 ? -15.598 9.515 -0.057 1.00 91.50 130 VAL A N 1
ATOM 1047 C CA . VAL A 1 130 ? -14.720 8.368 -0.330 1.00 91.50 130 VAL A CA 1
ATOM 1048 C C . VAL A 1 130 ? -14.601 7.460 0.891 1.00 91.50 130 VAL A C 1
ATOM 1050 O O . VAL A 1 130 ? -14.601 6.237 0.747 1.00 91.50 130 VAL A O 1
ATOM 1053 N N . PHE A 1 131 ? -14.516 8.032 2.093 1.00 92.25 131 PHE A N 1
ATOM 1054 C CA . PHE A 1 131 ? -14.425 7.250 3.326 1.00 92.25 131 PHE A CA 1
ATOM 1055 C C . PHE A 1 131 ? -15.737 6.530 3.639 1.00 92.25 131 PHE A C 1
ATOM 1057 O O . PHE A 1 131 ? -15.703 5.347 3.956 1.00 92.25 131 PHE A O 1
ATOM 1064 N N . GLU A 1 132 ? -16.882 7.184 3.467 1.00 93.81 132 GLU A N 1
ATOM 1065 C CA . GLU A 1 132 ? -18.213 6.584 3.618 1.00 93.81 132 GLU A CA 1
ATOM 1066 C C . GLU A 1 132 ? -18.449 5.442 2.622 1.00 93.81 132 GLU A C 1
ATOM 1068 O O . GLU A 1 132 ? -19.070 4.440 2.968 1.00 93.81 132 GLU A O 1
ATOM 1073 N N . ALA A 1 133 ? -17.928 5.555 1.397 1.00 94.81 133 ALA A N 1
ATOM 1074 C CA . ALA A 1 133 ? -18.025 4.492 0.399 1.00 94.81 133 ALA A CA 1
ATOM 1075 C C . ALA A 1 133 ? -17.087 3.299 0.674 1.00 94.81 133 ALA A C 1
ATOM 1077 O O . ALA A 1 133 ? -17.335 2.198 0.179 1.00 94.81 133 ALA A O 1
ATOM 1078 N N . MET A 1 134 ? -15.994 3.513 1.413 1.00 95.25 134 MET A N 1
ATOM 1079 C CA . MET A 1 134 ? -14.936 2.520 1.638 1.00 95.25 134 MET A CA 1
ATOM 1080 C C . MET A 1 134 ? -15.030 1.821 3.001 1.00 95.25 134 MET A C 1
ATOM 1082 O O . MET A 1 134 ? -14.659 0.652 3.114 1.00 95.25 134 MET A O 1
ATOM 1086 N N . LEU A 1 135 ? -15.439 2.546 4.041 1.00 96.00 135 LEU A N 1
ATOM 1087 C CA . LEU A 1 135 ? -15.383 2.116 5.437 1.00 96.00 135 LEU A CA 1
ATOM 1088 C C . LEU A 1 135 ? -16.723 1.556 5.923 1.00 96.00 135 LEU A C 1
ATOM 1090 O O . LEU A 1 135 ? -17.734 1.570 5.226 1.00 96.00 135 LEU A O 1
ATOM 1094 N N . ASP A 1 136 ? -16.719 1.028 7.143 1.00 95.19 136 ASP A N 1
ATOM 1095 C CA . ASP A 1 136 ? -17.944 0.687 7.855 1.00 95.19 136 ASP A CA 1
ATOM 1096 C C . ASP A 1 136 ? -18.643 1.954 8.400 1.00 95.19 136 ASP A C 1
ATOM 1098 O O . ASP A 1 136 ? -18.046 3.035 8.401 1.00 95.19 136 ASP A O 1
ATOM 1102 N N . PRO A 1 137 ? -19.882 1.845 8.920 1.00 94.06 137 PRO A N 1
ATOM 1103 C CA . PRO A 1 137 ? -20.632 2.997 9.425 1.00 94.06 137 PRO A CA 1
ATOM 1104 C C . PRO A 1 137 ? -19.947 3.804 10.542 1.00 94.06 137 PRO A C 1
ATOM 1106 O O . PRO A 1 137 ? -20.323 4.955 10.750 1.00 94.06 137 PRO A O 1
ATOM 1109 N N . THR A 1 138 ? -18.960 3.244 11.256 1.00 92.25 138 THR A N 1
ATOM 1110 C CA . THR A 1 138 ? -18.183 3.982 12.275 1.00 92.25 138 THR A CA 1
ATOM 1111 C C . THR A 1 138 ? -17.083 4.870 11.684 1.00 92.25 138 THR A C 1
ATOM 1113 O O . THR A 1 138 ? -16.441 5.621 12.416 1.00 92.25 138 THR A O 1
ATOM 1116 N N . LEU A 1 139 ? -16.839 4.784 10.369 1.00 94.44 139 LEU A N 1
ATOM 1117 C CA . LEU A 1 139 ? -15.739 5.453 9.666 1.00 94.44 139 LEU A CA 1
ATOM 1118 C C . LEU A 1 139 ? -14.364 5.125 10.270 1.00 94.44 139 LEU A C 1
ATOM 1120 O O . LEU A 1 139 ? -13.436 5.939 10.251 1.00 94.44 139 LEU A O 1
ATOM 1124 N N . SER A 1 140 ? -14.195 3.911 10.803 1.00 93.81 140 SER A N 1
ATOM 1125 C CA . SER A 1 140 ? -12.940 3.533 11.438 1.00 93.81 140 SER A CA 1
ATOM 1126 C C . SER A 1 140 ? -11.858 3.231 10.399 1.00 93.81 140 SER A C 1
ATOM 1128 O O . SER A 1 140 ? -11.736 2.116 9.888 1.00 93.81 140 SER A O 1
ATOM 1130 N N . TYR A 1 141 ? -10.996 4.215 10.128 1.00 94.69 141 TYR A N 1
ATOM 1131 C CA . TYR A 1 141 ? -9.829 4.045 9.257 1.00 94.69 141 TYR A CA 1
ATOM 1132 C C . TYR A 1 141 ? -8.635 3.419 9.999 1.00 94.69 141 TYR A C 1
ATOM 1134 O O . TYR A 1 141 ? -7.549 3.986 10.114 1.00 94.69 141 TYR A O 1
ATOM 1142 N N . SER A 1 142 ? -8.865 2.232 10.563 1.00 94.06 142 SER A N 1
ATOM 1143 C CA . SER A 1 142 ? -7.884 1.441 11.312 1.00 94.06 142 SER A CA 1
ATOM 1144 C C . SER A 1 142 ? -8.127 -0.060 11.117 1.00 94.06 142 SER A C 1
ATOM 1146 O O . SER A 1 142 ? -9.187 -0.468 10.640 1.00 94.06 142 SER A O 1
ATOM 1148 N N . CYS A 1 143 ? -7.147 -0.899 11.469 1.00 96.81 143 CYS A N 1
ATOM 1149 C CA . CYS A 1 143 ? -7.269 -2.353 11.338 1.00 96.81 143 CYS A CA 1
ATOM 1150 C C . CYS A 1 143 ? -8.424 -2.913 12.180 1.00 96.81 143 CYS A C 1
ATOM 1152 O O . CYS A 1 143 ? -8.443 -2.720 13.393 1.00 96.81 143 CYS A O 1
ATOM 1154 N N . ALA A 1 144 ? -9.302 -3.693 11.554 1.00 97.69 144 ALA A N 1
ATOM 1155 C CA . ALA A 1 144 ? -10.370 -4.436 12.220 1.00 97.69 144 ALA A CA 1
ATOM 1156 C C . ALA A 1 144 ? -9.884 -5.782 12.810 1.00 97.69 144 ALA A C 1
ATOM 1158 O O . ALA A 1 144 ? -8.779 -6.249 12.509 1.00 97.69 144 ALA A O 1
ATOM 1159 N N . TYR A 1 145 ? -10.714 -6.432 13.634 1.00 98.19 145 TYR A N 1
ATOM 1160 C CA . TYR A 1 145 ? -10.426 -7.729 14.258 1.00 98.19 145 TYR A CA 1
ATOM 1161 C C . TYR A 1 145 ? -11.378 -8.830 13.763 1.00 98.19 145 TYR A C 1
ATOM 1163 O O . TYR A 1 145 ? -12.542 -8.885 14.134 1.00 98.19 145 TYR A O 1
ATOM 1171 N N . TRP A 1 146 ? -10.856 -9.749 12.946 1.00 98.31 146 TRP A N 1
ATOM 1172 C CA . TRP A 1 146 ? -11.655 -10.673 12.125 1.00 98.31 146 TRP A CA 1
ATOM 1173 C C . TRP A 1 146 ? -11.924 -12.059 12.725 1.00 98.31 146 TRP A C 1
ATOM 1175 O O . TRP A 1 146 ? -12.401 -12.933 12.013 1.00 98.31 146 TRP A O 1
ATOM 1185 N N . LYS A 1 147 ? -11.580 -12.312 13.995 1.00 97.19 147 LYS A N 1
ATOM 1186 C CA . LYS A 1 147 ? -11.568 -13.682 14.548 1.00 97.19 147 LYS A CA 1
ATOM 1187 C C . LYS A 1 147 ? -12.895 -14.430 14.348 1.00 97.19 147 LYS A C 1
ATOM 1189 O O . LYS A 1 147 ? -12.867 -15.568 13.897 1.00 97.19 147 LYS A O 1
ATOM 1194 N N . ASP A 1 148 ? -14.004 -13.777 14.685 1.00 95.94 148 ASP A N 1
ATOM 1195 C CA . ASP A 1 148 ? -15.355 -14.352 14.651 1.00 95.94 148 ASP A CA 1
ATOM 1196 C C . ASP A 1 148 ? -16.317 -13.506 13.783 1.00 95.94 148 ASP A C 1
ATOM 1198 O O . ASP A 1 148 ? -17.519 -13.748 13.763 1.00 95.94 148 ASP A O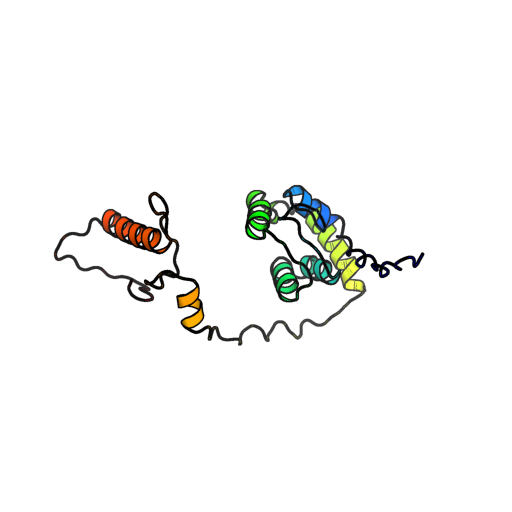 1
ATOM 1202 N N . ALA A 1 149 ? -15.787 -12.504 13.073 1.00 97.81 149 ALA A N 1
ATOM 1203 C CA . ALA A 1 149 ? -16.562 -11.553 12.281 1.00 97.81 149 ALA A CA 1
ATOM 1204 C C . ALA A 1 149 ? -16.666 -11.987 10.815 1.00 97.81 149 ALA A C 1
ATOM 1206 O O . ALA A 1 149 ? -15.707 -12.490 10.226 1.00 97.81 149 ALA A O 1
ATOM 1207 N N . THR A 1 150 ? -17.820 -11.726 10.210 1.00 97.75 150 THR A N 1
ATOM 1208 C CA . THR A 1 150 ? -18.099 -11.998 8.793 1.00 97.75 150 THR A CA 1
ATOM 1209 C C . THR A 1 150 ? -18.269 -10.725 7.969 1.00 97.75 150 THR A C 1
ATOM 1211 O O . THR A 1 150 ? -18.155 -10.766 6.744 1.00 97.75 150 THR A O 1
ATOM 1214 N N . THR A 1 151 ? -18.478 -9.584 8.631 1.00 98.12 151 THR A N 1
ATOM 1215 C CA . THR A 1 151 ? -18.576 -8.261 8.003 1.00 98.12 151 THR A CA 1
ATOM 1216 C C . THR A 1 151 ? -17.530 -7.290 8.556 1.00 98.12 151 THR A C 1
ATOM 1218 O O . THR A 1 151 ? -17.008 -7.471 9.656 1.00 98.12 151 THR A O 1
ATOM 1221 N N . LEU A 1 152 ? -17.218 -6.231 7.795 1.00 97.81 152 LEU A N 1
ATOM 1222 C CA . LEU A 1 152 ? -16.288 -5.189 8.248 1.00 97.81 152 LEU A CA 1
ATOM 1223 C C . LEU A 1 152 ? -16.797 -4.490 9.520 1.00 97.81 152 LEU A C 1
ATOM 1225 O O . LEU A 1 152 ? -16.007 -4.253 10.428 1.00 97.81 152 LEU A O 1
ATOM 1229 N N . ALA A 1 153 ? -18.102 -4.213 9.601 1.00 97.06 153 ALA A N 1
ATOM 1230 C CA . ALA A 1 153 ? -18.722 -3.590 10.769 1.00 97.06 153 ALA A CA 1
ATOM 1231 C C . ALA A 1 153 ? -18.571 -4.466 12.026 1.00 97.06 153 ALA A C 1
ATOM 1233 O O . ALA A 1 153 ? -18.070 -3.993 13.044 1.00 97.06 153 ALA A O 1
ATOM 1234 N N . GLU A 1 154 ? -18.887 -5.764 11.924 1.00 97.88 154 GLU A N 1
ATOM 1235 C CA . GLU A 1 154 ? -18.670 -6.727 13.016 1.00 97.88 154 GLU A CA 1
ATOM 1236 C C . GLU A 1 154 ? -17.196 -6.774 13.442 1.00 97.88 154 GLU A C 1
ATOM 1238 O O . GLU A 1 154 ? -16.879 -6.800 14.630 1.00 97.88 154 GLU A O 1
ATOM 1243 N N . ALA A 1 155 ? -16.270 -6.758 12.478 1.00 98.31 155 ALA A N 1
ATOM 1244 C CA . ALA A 1 155 ? -14.842 -6.815 12.766 1.00 98.31 155 ALA A CA 1
ATOM 1245 C C . ALA A 1 155 ? -14.331 -5.539 13.464 1.00 98.31 155 ALA A C 1
ATOM 1247 O O . ALA A 1 155 ? -13.393 -5.605 14.267 1.00 98.31 155 ALA A O 1
ATOM 1248 N N . GLN A 1 156 ? -14.913 -4.373 13.169 1.00 97.94 156 GLN A N 1
ATOM 1249 C CA . GLN A 1 156 ? -14.571 -3.113 13.835 1.00 97.94 156 GLN A CA 1
ATOM 1250 C C . GLN A 1 156 ? -15.119 -3.061 15.262 1.00 97.94 156 GLN A C 1
ATOM 1252 O O . GLN A 1 156 ? -14.382 -2.688 16.177 1.00 97.94 156 GLN A O 1
ATOM 1257 N N . GLU A 1 157 ? -16.345 -3.531 15.483 1.00 96.44 157 GLU A N 1
ATOM 1258 C CA . GLU A 1 157 ? -16.915 -3.660 16.827 1.00 96.44 157 GLU A CA 1
ATOM 1259 C C . GLU A 1 157 ? -16.107 -4.652 17.679 1.00 96.44 157 GLU A C 1
ATOM 1261 O O . GLU A 1 157 ? -15.684 -4.333 18.793 1.00 96.44 157 GLU A O 1
ATOM 1266 N N . ALA A 1 158 ? -15.759 -5.815 17.118 1.00 97.31 158 ALA A N 1
ATOM 1267 C CA . ALA A 1 158 ? -14.940 -6.816 17.800 1.00 97.31 158 ALA A CA 1
ATOM 1268 C C . ALA A 1 158 ? -13.547 -6.282 18.191 1.00 97.31 158 ALA A C 1
ATOM 1270 O O . ALA A 1 158 ? -12.989 -6.677 19.223 1.00 97.31 158 ALA A O 1
ATOM 1271 N N . LYS A 1 159 ? -12.971 -5.369 17.393 1.00 97.06 159 LYS A N 1
ATOM 1272 C CA . LYS A 1 159 ? -11.713 -4.672 17.713 1.00 97.06 159 LYS A CA 1
ATOM 1273 C C . LYS A 1 159 ? -11.881 -3.760 18.930 1.00 97.06 159 LYS A C 1
ATOM 1275 O O . LYS A 1 159 ? -11.030 -3.798 19.821 1.00 97.06 159 LYS A O 1
ATOM 1280 N N . LEU A 1 160 ? -12.947 -2.961 18.979 1.00 94.38 160 LEU A N 1
ATOM 1281 C CA . LEU A 1 160 ? -13.226 -2.062 20.105 1.00 94.38 160 LEU A CA 1
ATOM 1282 C C . LEU A 1 160 ? -13.490 -2.856 21.386 1.00 94.38 160 LEU A C 1
ATOM 1284 O O . LEU A 1 160 ? -12.876 -2.593 22.419 1.00 94.38 160 LEU A O 1
ATOM 1288 N N . GLU A 1 161 ? -14.294 -3.915 21.304 1.00 94.31 161 GLU A N 1
ATOM 1289 C CA . GLU A 1 161 ? -14.549 -4.802 22.438 1.00 94.31 161 GLU A CA 1
ATOM 1290 C C . GLU A 1 161 ? -13.252 -5.466 22.939 1.00 94.31 161 GLU A C 1
ATOM 1292 O O . GLU A 1 161 ? -12.999 -5.563 24.143 1.00 94.31 161 GLU A O 1
ATOM 1297 N N . LEU A 1 162 ? -12.369 -5.888 22.023 1.00 96.06 162 LEU A N 1
ATOM 1298 C CA . LEU A 1 162 ? -11.046 -6.401 22.378 1.00 96.06 162 LEU A CA 1
ATOM 1299 C C . LEU A 1 162 ? -10.193 -5.353 23.104 1.00 96.06 162 LEU A C 1
ATOM 1301 O O . LEU A 1 162 ? -9.498 -5.715 24.056 1.00 96.06 162 LEU A O 1
ATOM 1305 N N . ALA A 1 163 ? -10.232 -4.088 22.684 1.00 94.31 163 ALA A N 1
ATOM 1306 C CA . ALA A 1 163 ? -9.530 -3.005 23.364 1.00 94.31 163 ALA A CA 1
ATOM 1307 C C . ALA A 1 163 ? -10.080 -2.793 24.784 1.00 94.31 163 ALA A C 1
ATOM 1309 O O . ALA A 1 163 ? -9.307 -2.838 25.741 1.00 94.31 163 ALA A O 1
ATOM 1310 N N . CYS A 1 164 ? -11.403 -2.690 24.942 1.00 92.88 164 CYS A N 1
ATOM 1311 C CA . CYS A 1 164 ? -12.068 -2.555 26.243 1.00 92.88 164 CYS A CA 1
ATOM 1312 C C . CYS A 1 164 ? -11.722 -3.710 27.196 1.00 92.88 164 CYS A C 1
ATOM 1314 O O . CYS A 1 164 ? -11.352 -3.476 28.348 1.00 92.88 164 CYS A O 1
ATOM 1316 N N . ARG A 1 165 ? -11.748 -4.961 26.712 1.00 93.94 165 ARG A N 1
ATOM 1317 C CA . ARG A 1 165 ? -11.356 -6.141 27.508 1.00 93.94 165 ARG A CA 1
ATOM 1318 C C . ARG A 1 165 ? -9.896 -6.100 27.946 1.00 93.94 165 ARG A C 1
ATOM 1320 O O . ARG A 1 165 ? -9.585 -6.508 29.061 1.00 93.94 165 ARG A O 1
ATOM 1327 N N . LYS A 1 166 ? -8.992 -5.622 27.086 1.00 96.94 166 LYS A N 1
ATOM 1328 C CA . LYS A 1 166 ? -7.568 -5.479 27.428 1.00 96.94 166 LYS A CA 1
ATOM 1329 C C . LYS A 1 166 ? -7.327 -4.381 28.459 1.00 96.94 166 LYS A C 1
ATOM 1331 O O . LYS A 1 166 ? -6.443 -4.542 29.294 1.00 96.94 166 LYS A O 1
ATOM 1336 N N . LEU A 1 167 ? -8.101 -3.299 28.392 1.00 96.44 167 LEU A N 1
ATOM 1337 C CA . LEU A 1 167 ? -8.052 -2.200 29.355 1.00 96.44 167 LEU A CA 1
ATOM 1338 C C . LEU A 1 167 ? -8.683 -2.567 30.706 1.00 96.44 167 LEU A C 1
ATOM 1340 O O . LEU A 1 167 ? -8.356 -1.926 31.695 1.00 96.44 167 LEU A O 1
ATOM 1344 N N . GLN A 1 168 ? -9.530 -3.605 30.753 1.00 96.00 168 GLN A N 1
ATOM 1345 C CA . GLN A 1 168 ? -10.221 -4.075 31.964 1.00 96.00 168 GLN A CA 1
ATOM 1346 C C . GLN A 1 168 ? -11.013 -2.959 32.662 1.00 96.00 168 GLN A C 1
ATOM 1348 O O . GLN A 1 168 ? -11.011 -2.859 33.886 1.00 96.00 168 GLN A O 1
ATOM 1353 N N . LEU A 1 169 ? -11.681 -2.124 31.862 1.00 91.62 169 LEU A N 1
ATOM 1354 C CA . LEU A 1 169 ? -12.390 -0.943 32.349 1.00 91.62 169 LEU A CA 1
ATOM 1355 C C . LEU A 1 169 ? -13.478 -1.306 33.365 1.00 91.62 169 LEU A C 1
ATOM 1357 O O . LEU A 1 169 ? -14.279 -2.218 33.139 1.00 91.62 169 LEU A O 1
ATOM 1361 N N . ALA A 1 170 ? -13.540 -0.535 34.446 1.00 93.31 170 ALA A N 1
ATOM 1362 C CA . ALA A 1 170 ? -14.577 -0.619 35.463 1.00 93.31 170 ALA A CA 1
ATOM 1363 C C . ALA A 1 170 ? -15.540 0.584 35.399 1.00 93.31 170 ALA A C 1
ATOM 1365 O O . ALA A 1 170 ? -15.158 1.685 34.984 1.00 93.31 170 ALA A O 1
ATOM 1366 N N . PRO A 1 171 ? -16.804 0.423 35.840 1.00 95.06 171 PRO A N 1
ATOM 1367 C CA . PRO A 1 171 ? -17.738 1.540 35.928 1.00 95.06 171 PRO A CA 1
ATOM 1368 C C . PRO A 1 171 ? -17.185 2.692 36.781 1.00 95.06 171 PRO A C 1
ATOM 1370 O O . PRO A 1 171 ? -16.753 2.485 37.913 1.00 95.06 171 PRO A O 1
ATOM 1373 N N . GLY A 1 172 ? -17.238 3.916 36.249 1.00 95.31 172 GLY A N 1
ATOM 1374 C CA . GLY A 1 172 ? -16.768 5.134 36.925 1.00 95.31 172 GLY A CA 1
ATOM 1375 C C . GLY A 1 172 ? -15.329 5.543 36.596 1.00 95.31 172 GLY A C 1
ATOM 1376 O O . GLY A 1 172 ? -14.898 6.624 37.003 1.00 95.31 172 GLY A O 1
ATOM 1377 N N . GLU A 1 173 ? -14.593 4.732 35.837 1.00 95.38 173 GLU A N 1
ATOM 1378 C CA . GLU A 1 173 ? -13.269 5.106 35.345 1.00 95.38 173 GLU A CA 1
ATOM 1379 C C . GLU A 1 173 ? -13.341 6.141 34.213 1.00 95.38 173 GLU A C 1
ATOM 1381 O O . GLU A 1 173 ? -14.347 6.288 33.519 1.00 95.38 173 GLU A O 1
ATOM 1386 N N . 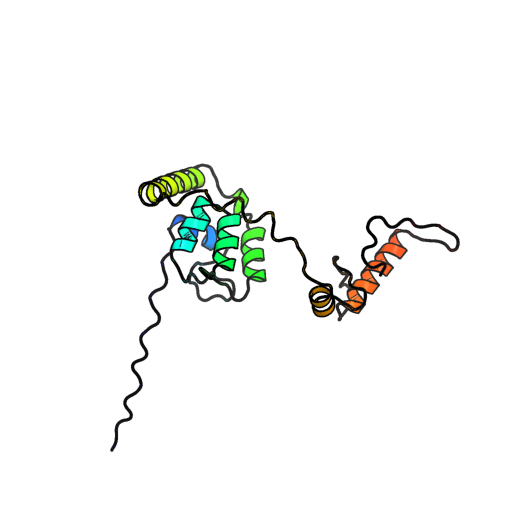ARG A 1 174 ? -12.249 6.891 34.033 1.00 95.56 174 ARG A N 1
ATOM 1387 C CA . ARG A 1 174 ? -12.104 7.893 32.969 1.00 95.56 174 ARG A CA 1
ATOM 1388 C C . ARG A 1 174 ? -11.077 7.405 31.961 1.00 95.56 174 ARG A C 1
ATOM 1390 O O . ARG A 1 174 ? -9.976 7.026 32.353 1.00 95.56 174 ARG A O 1
ATOM 1397 N N . VAL A 1 175 ? -11.420 7.479 30.680 1.00 93.81 175 VAL A N 1
ATOM 1398 C CA . VAL A 1 175 ? -10.569 7.037 29.570 1.00 93.81 175 VAL A CA 1
ATOM 1399 C C . VAL A 1 175 ? -10.178 8.241 28.720 1.00 93.81 175 VAL A C 1
ATOM 1401 O O . VAL A 1 175 ? -11.003 9.110 28.448 1.00 93.81 175 VAL A O 1
ATOM 1404 N N . LEU A 1 176 ? -8.908 8.292 28.319 1.00 94.88 176 LEU A N 1
ATOM 1405 C CA . LEU A 1 176 ? -8.398 9.242 27.336 1.00 94.88 176 LEU A CA 1
ATOM 1406 C C . LEU A 1 176 ? -8.086 8.487 26.045 1.00 94.88 176 LEU A C 1
ATOM 1408 O O . LEU A 1 176 ? -7.234 7.600 26.044 1.00 94.88 176 LEU A O 1
ATOM 1412 N N . GLU A 1 177 ? -8.725 8.888 24.953 1.00 91.88 177 GLU A N 1
ATOM 1413 C CA . GLU A 1 177 ? -8.409 8.408 23.613 1.00 91.88 177 GLU A CA 1
ATOM 1414 C C . GLU A 1 177 ? -7.639 9.485 22.844 1.00 91.88 177 GLU A C 1
ATOM 1416 O O . GLU A 1 177 ? -8.126 10.594 22.619 1.00 91.88 177 GLU A O 1
ATOM 1421 N N . ILE A 1 178 ? -6.400 9.174 22.465 1.00 94.56 178 ILE A N 1
ATOM 1422 C CA . ILE A 1 178 ? -5.538 10.088 21.713 1.00 94.56 178 ILE A CA 1
ATOM 1423 C C . ILE A 1 178 ? -5.690 9.765 20.229 1.00 94.56 178 ILE A C 1
ATOM 1425 O O . ILE A 1 178 ? -5.298 8.686 19.793 1.00 94.56 178 ILE A O 1
ATOM 1429 N N . GLY A 1 179 ? -6.216 10.720 19.458 1.00 89.19 179 GLY A N 1
ATOM 1430 C CA . GLY A 1 179 ? -6.485 10.525 18.032 1.00 89.19 179 GLY A CA 1
ATOM 1431 C C . GLY A 1 179 ? -7.762 9.722 17.778 1.00 89.19 179 GLY A C 1
ATOM 1432 O O . GLY A 1 179 ? -7.735 8.775 17.003 1.00 89.19 179 GLY A O 1
ATOM 1433 N N . CYS A 1 180 ? -8.870 10.117 18.412 1.00 87.44 180 CYS A N 1
ATOM 1434 C CA . CYS A 1 180 ? -10.160 9.416 18.364 1.00 87.44 180 CYS A CA 1
ATOM 1435 C C . CYS A 1 180 ? -10.845 9.381 16.984 1.00 87.44 180 CYS A C 1
ATOM 1437 O O . CYS A 1 180 ? -11.867 8.719 16.820 1.00 87.44 180 CYS A O 1
ATOM 1439 N N . GLY A 1 181 ? -10.310 10.077 15.974 1.00 89.81 181 GLY A N 1
ATOM 1440 C CA . GLY A 1 181 ? -10.891 10.103 14.631 1.00 89.81 181 GLY A CA 1
ATOM 1441 C C . GLY A 1 181 ? -12.349 10.572 14.659 1.00 89.81 181 GLY A C 1
ATOM 1442 O O . GLY A 1 181 ? -12.625 11.689 15.090 1.00 89.81 181 GLY A O 1
ATOM 1443 N N . TRP A 1 182 ? -13.265 9.705 14.220 1.00 90.38 182 TRP A N 1
ATOM 1444 C CA . TRP A 1 182 ? -14.713 9.951 14.207 1.00 90.38 182 TRP A CA 1
ATOM 1445 C C . TRP A 1 182 ? -15.439 9.533 15.500 1.00 90.38 182 TRP A C 1
ATOM 1447 O O . TRP A 1 182 ? -16.653 9.690 15.580 1.00 90.38 182 TRP A O 1
ATOM 1457 N N . GLY A 1 183 ? -14.717 9.053 16.521 1.00 86.50 183 GLY A N 1
ATOM 1458 C CA . GLY A 1 183 ? -15.281 8.701 17.831 1.00 86.50 183 GLY A CA 1
ATOM 1459 C C . GLY A 1 183 ? -16.166 7.452 17.813 1.00 86.50 183 GLY A C 1
ATOM 1460 O O . GLY A 1 183 ? -17.224 7.459 18.441 1.00 86.50 183 GLY A O 1
ATOM 1461 N N . GLY A 1 184 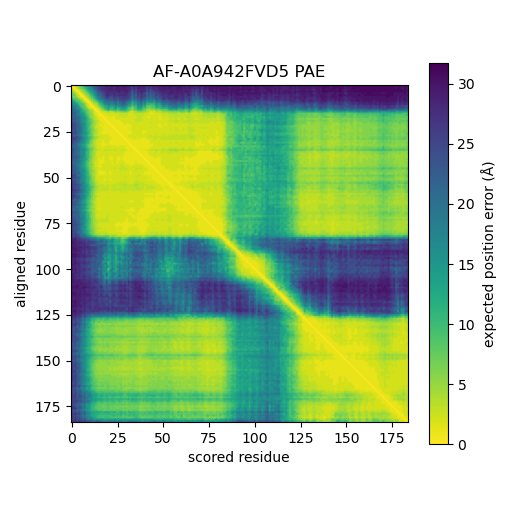? -15.756 6.444 17.035 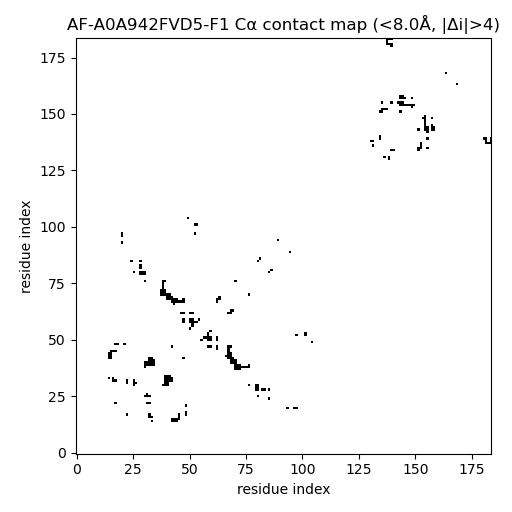1.00 78.19 184 GLY A N 1
ATOM 1462 C CA . GLY A 1 184 ? -16.454 5.160 16.897 1.00 78.19 184 GLY A CA 1
ATOM 1463 C C . GLY A 1 184 ? -16.403 4.265 18.128 1.00 78.19 184 GLY A C 1
ATOM 1464 O O . GLY A 1 184 ? -15.678 4.583 19.096 1.00 78.19 184 GLY A O 1
#

Secondary structure (DSSP, 8-state):
----------PPPPPPPPPHHHHHHHHHTT--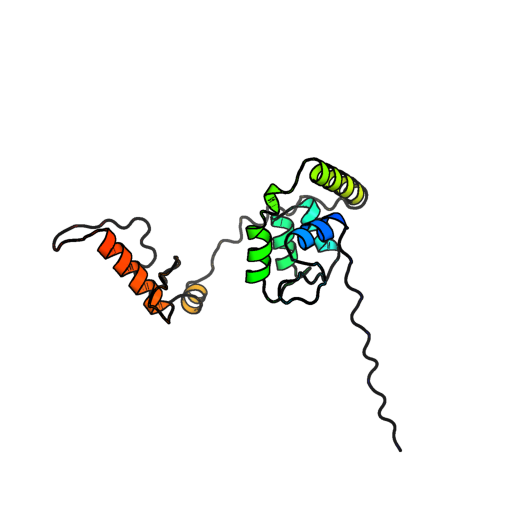BT-SSTTSBEES-THHHHHHHHHHHHHHHHHHHTTSEE-S-HHHHHHHHHHTTTTT---HHHHHHHHHHHHHHHTT----STTTTGGGG------HHHHHHHS-TT---S----SS-SSHHHHHHHHHHHHHHHHT--TT-----TT-TT--

Sequence (184 aa):
MNALVEPNRVAPPARPQPPLLLAELAASCGVRFNGDAPWDIRVHDAAAYRRILTRGTLGFGEAFMDGLWDCERMDEMFHRLLRQRADVRLGGWNRLRLLLELLRHSLFNLQSTRRAYQVGERHYDIGNDVFEAMLDPTLSYSCAYWKDATTLAEAQEAKLELACRKLQLAPGERVLEIGCGWGG

Radius of gyration: 24.18 Å; Cα contacts (8 Å, |Δi|>4): 154; chains: 1; bounding box: 49×39×88 Å